Protein AF-A0ABD5RZW5-F1 (afdb_monomer_lite)

Secondary structure (DSSP, 8-state):
-EEEETTEE--S-GGG-HHHHHHHHS-GGGGT-B-GGGSSS-BSS---EEEE--SS--BSSTT--SB---HHHHHHHHHHHHHHHHHHHHHHHHHHHHHHHHHHHHHHHHHHHHHHHHHHHHHTSPPPP-TTHHHHHHTPEEEEEEEETTEEEEEEEE-SSS-B--EEEEEESS--BS--TT-EEEEETTEEEEEE---B-TT-EEEEEEE-SS---EEEEEESS-GGGEEEE-

InterPro domains:
  IPR014721 Small ribosomal subunit protein uS5 domain 2-type fold, subgroup [G3DSA:3.30.230.10] (1-100)
  IPR015320 DNA topoisomerase VI, subunit B, transducer [PF09239] (1-104)
  IPR015320 DNA topoisomerase VI, subunit B, transducer [cd00823] (1-104)
  IPR020568 Ribosomal protein uS5 domain 2-type superfamily [SSF54211] (1-105)
  IPR040494 DNA topoisomerase VI, subunit B, C-terminal [PF18000] (125-231)

Sequence (234 aa):
LLRFANRVPLVYQRGACATTDVVKRIGWRNYGLDQPGGSGMPNGPAVIMVHVASTNVPFTSESKDALANIPAIEDEIELAIREAARELKSFLNKRRSMQKRRKKQDVLGKILPQMATKVAEVTGRERPEIDGALARIMNNVSVERVVEDGTVTLRIENYSDRTETPEVTDIVSVEPQGLNGDASVVDLDGEWFVKWSPSVSAGETAELTYTVDGDAEFDVQVDGVEAEKLTVQN

pLDDT: mean 92.22, std 4.33, range [60.91, 96.88]

Radius of gyration: 27.88 Å; chains: 1; bounding box: 61×46×75 Å

Structure (mmCIF, N/CA/C/O backbone):
data_AF-A0ABD5RZW5-F1
#
_entry.id   AF-A0ABD5RZW5-F1
#
loop_
_atom_site.group_PDB
_atom_site.id
_atom_site.type_symbol
_atom_site.label_atom_id
_atom_site.label_alt_id
_atom_site.label_comp_id
_atom_site.label_asym_id
_atom_site.label_entity_id
_atom_site.label_seq_id
_atom_site.pdbx_PDB_ins_code
_atom_site.Cartn_x
_atom_site.Cartn_y
_atom_site.Cartn_z
_atom_site.occupancy
_atom_site.B_iso_or_equiv
_atom_site.auth_seq_id
_atom_site.auth_comp_id
_atom_site.auth_asym_id
_atom_site.auth_atom_id
_atom_site.pdbx_PDB_model_num
ATOM 1 N N . LEU A 1 1 ? 9.550 -5.140 -22.600 1.00 91.81 1 LEU A N 1
ATOM 2 C CA . LEU A 1 1 ? 10.498 -4.039 -22.869 1.00 91.81 1 LEU A CA 1
ATOM 3 C C . LEU A 1 1 ? 10.018 -3.268 -24.086 1.00 91.81 1 LEU A C 1
ATOM 5 O O . LEU A 1 1 ? 9.923 -3.853 -25.160 1.00 91.81 1 LEU A O 1
ATOM 9 N N . LEU A 1 2 ? 9.698 -1.996 -23.896 1.00 94.81 2 LEU A N 1
ATOM 10 C CA . LEU A 1 2 ? 9.352 -1.039 -24.935 1.00 94.81 2 LEU A CA 1
ATOM 11 C C . LEU A 1 2 ? 10.524 -0.067 -25.071 1.00 94.81 2 LEU A C 1
ATOM 13 O O . LEU A 1 2 ? 11.011 0.458 -24.072 1.00 94.81 2 LEU A O 1
ATOM 17 N N . ARG A 1 3 ? 11.013 0.131 -26.291 1.00 95.88 3 ARG A N 1
ATOM 18 C CA . ARG A 1 3 ? 12.166 0.989 -26.573 1.00 95.88 3 ARG A CA 1
ATOM 19 C C . ARG A 1 3 ? 11.716 2.112 -27.484 1.00 95.88 3 ARG A C 1
ATOM 21 O O . ARG A 1 3 ? 11.038 1.842 -28.473 1.00 95.88 3 ARG A O 1
ATOM 28 N N . PHE A 1 4 ? 12.121 3.332 -27.173 1.00 96.12 4 PHE A N 1
ATOM 29 C CA . PHE A 1 4 ? 11.810 4.508 -27.969 1.00 96.12 4 PHE A CA 1
ATOM 30 C C . PHE A 1 4 ? 13.059 5.354 -28.181 1.00 96.12 4 PHE A C 1
ATOM 32 O O . PHE A 1 4 ? 13.865 5.525 -27.268 1.00 96.12 4 PHE A O 1
ATOM 39 N N . ALA A 1 5 ? 13.171 5.945 -29.364 1.00 95.56 5 ALA A N 1
ATOM 40 C CA . ALA A 1 5 ? 14.154 6.973 -29.674 1.00 95.56 5 ALA A CA 1
ATOM 41 C C . ALA A 1 5 ? 13.432 8.166 -30.305 1.00 95.56 5 ALA A C 1
ATOM 43 O O . ALA A 1 5 ? 12.691 7.979 -31.263 1.00 95.56 5 ALA A O 1
ATOM 44 N N . ASN A 1 6 ? 13.591 9.378 -29.761 1.00 95.06 6 ASN A N 1
ATOM 45 C CA . ASN A 1 6 ? 12.914 10.589 -30.262 1.00 95.06 6 ASN A CA 1
ATOM 46 C C . ASN A 1 6 ? 11.407 10.379 -30.557 1.00 95.06 6 ASN A C 1
ATOM 48 O O . ASN A 1 6 ? 10.911 10.766 -31.611 1.00 95.06 6 ASN A O 1
ATOM 52 N N . ARG A 1 7 ? 10.676 9.755 -29.615 1.00 94.44 7 ARG A N 1
ATOM 53 C CA . ARG A 1 7 ? 9.238 9.407 -29.704 1.00 94.44 7 ARG A CA 1
ATOM 54 C C . ARG A 1 7 ? 8.873 8.339 -30.748 1.00 94.44 7 ARG A C 1
ATOM 56 O O . ARG A 1 7 ? 7.697 8.024 -30.893 1.00 94.44 7 ARG A O 1
ATOM 63 N N . VAL A 1 8 ? 9.848 7.730 -31.421 1.00 94.12 8 VAL A N 1
ATOM 64 C CA . VAL A 1 8 ? 9.638 6.637 -32.380 1.00 94.12 8 VAL A CA 1
ATOM 65 C C . VAL A 1 8 ? 9.873 5.284 -31.696 1.00 94.12 8 VAL A C 1
ATOM 67 O O . VAL A 1 8 ? 10.918 5.108 -31.060 1.00 94.12 8 VAL A O 1
ATOM 70 N N . PRO A 1 9 ? 8.936 4.322 -31.790 1.00 95.25 9 PRO A N 1
ATOM 71 C CA . PRO A 1 9 ? 9.113 2.993 -31.213 1.00 95.25 9 PRO A CA 1
ATOM 72 C C . PRO A 1 9 ? 10.126 2.161 -32.008 1.00 95.25 9 PRO A C 1
ATOM 74 O O . PRO A 1 9 ? 10.030 2.034 -33.225 1.00 95.25 9 PRO A O 1
ATOM 77 N N . LEU A 1 10 ? 11.058 1.521 -31.301 1.00 93.31 10 LEU A N 1
ATOM 78 C CA . LEU A 1 10 ? 12.041 0.604 -31.877 1.00 93.31 10 LEU A CA 1
ATOM 79 C C . LEU A 1 10 ? 11.560 -0.841 -31.703 1.00 93.31 10 LEU A C 1
ATOM 81 O O . LEU A 1 10 ? 11.689 -1.440 -30.625 1.00 93.31 10 LEU A O 1
ATOM 85 N N . VAL A 1 11 ? 10.986 -1.422 -32.756 1.00 91.50 11 VAL A N 1
ATOM 86 C CA . VAL A 1 11 ? 10.342 -2.747 -32.685 1.00 91.50 11 VAL A CA 1
ATOM 87 C C . VAL A 1 11 ? 11.327 -3.885 -32.976 1.00 91.50 11 VAL A C 1
ATOM 89 O O . VAL A 1 11 ? 11.320 -4.891 -32.255 1.00 91.50 11 VAL A O 1
ATOM 92 N N . TYR A 1 12 ? 12.208 -3.704 -33.965 1.00 90.56 12 TYR A N 1
ATOM 93 C CA . TYR A 1 12 ? 13.133 -4.726 -34.470 1.00 90.56 12 TYR A CA 1
ATOM 94 C C . TYR A 1 12 ? 14.508 -4.704 -33.787 1.00 90.56 12 TYR A C 1
ATOM 96 O O . TYR A 1 12 ? 14.812 -3.821 -32.991 1.00 90.56 12 TYR A O 1
ATOM 104 N N . GLN A 1 13 ? 15.333 -5.721 -34.058 1.00 88.06 13 GLN A N 1
ATOM 105 C CA . GLN A 1 13 ? 16.733 -5.819 -33.609 1.00 88.06 13 GLN A CA 1
ATOM 106 C C . GLN A 1 13 ? 16.962 -5.627 -32.096 1.00 88.06 13 GLN A C 1
ATOM 108 O O . GLN A 1 13 ? 17.953 -5.045 -31.657 1.00 88.06 13 GLN A O 1
ATOM 113 N N . ARG A 1 14 ? 16.070 -6.169 -31.256 1.00 88.56 14 ARG A N 1
ATOM 114 C CA . ARG A 1 14 ? 16.186 -6.048 -29.790 1.00 88.56 14 ARG A CA 1
ATOM 115 C C . ARG A 1 14 ? 17.526 -6.550 -29.251 1.00 88.56 14 ARG A C 1
ATOM 117 O O . ARG A 1 14 ? 18.013 -5.987 -28.282 1.00 88.56 14 ARG A O 1
ATOM 124 N N . GLY A 1 15 ? 18.095 -7.593 -29.856 1.00 86.75 15 GLY A N 1
ATOM 125 C CA . GLY A 1 15 ? 19.348 -8.208 -29.413 1.00 86.75 15 GLY A CA 1
ATOM 126 C C . GLY A 1 15 ? 20.609 -7.371 -29.644 1.00 86.75 15 GLY A C 1
ATOM 127 O O . GLY A 1 15 ? 21.620 -7.698 -29.046 1.00 86.75 15 GLY A O 1
ATOM 128 N N . ALA A 1 16 ? 20.544 -6.324 -30.471 1.00 89.06 16 ALA A N 1
ATOM 129 C CA . ALA A 1 16 ? 21.681 -5.462 -30.810 1.00 89.06 16 ALA A CA 1
ATOM 130 C C . ALA A 1 16 ? 21.545 -4.041 -30.233 1.00 89.06 16 ALA A C 1
ATOM 132 O O . ALA A 1 16 ? 22.228 -3.125 -30.677 1.00 89.06 16 ALA A O 1
ATOM 133 N N . CYS A 1 17 ? 20.601 -3.826 -29.312 1.00 92.31 17 CYS A N 1
ATOM 134 C CA . CYS A 1 17 ? 20.289 -2.507 -28.778 1.00 92.31 17 CYS A CA 1
ATOM 135 C C . CYS A 1 17 ? 20.855 -2.338 -27.370 1.00 92.31 17 CYS A C 1
ATOM 137 O O . CYS A 1 17 ? 20.475 -3.103 -26.481 1.00 92.31 17 CYS A O 1
ATOM 139 N N . ALA A 1 18 ? 21.582 -1.241 -27.148 1.00 93.81 18 ALA A N 1
ATOM 140 C CA . ALA A 1 18 ? 22.141 -0.861 -25.847 1.00 93.81 18 ALA A CA 1
ATOM 141 C C . ALA A 1 18 ? 21.128 -0.977 -24.697 1.00 93.81 18 ALA A C 1
ATOM 143 O O . ALA A 1 18 ? 21.389 -1.607 -23.678 1.00 93.81 18 ALA A O 1
ATOM 144 N N . THR A 1 19 ? 19.904 -0.469 -24.887 1.00 94.25 19 THR A N 1
ATOM 145 C CA . THR A 1 19 ? 18.821 -0.582 -23.897 1.00 94.25 19 THR A CA 1
ATOM 146 C C . THR A 1 19 ? 18.537 -2.019 -23.458 1.00 94.25 19 THR A C 1
ATOM 148 O O . THR A 1 19 ? 18.311 -2.273 -22.278 1.00 94.25 19 THR A O 1
ATOM 151 N N . THR A 1 20 ? 18.498 -2.965 -24.397 1.00 94.06 20 THR A N 1
ATOM 152 C CA . THR A 1 20 ? 18.221 -4.368 -24.072 1.00 94.06 20 THR A CA 1
ATOM 153 C C . THR A 1 20 ? 19.372 -4.965 -23.274 1.00 94.06 20 THR A C 1
ATOM 155 O O . THR A 1 20 ? 19.132 -5.715 -22.329 1.00 94.06 20 THR A O 1
ATOM 158 N N . ASP A 1 21 ? 20.607 -4.634 -23.637 1.00 93.38 21 ASP A N 1
ATOM 159 C CA . ASP A 1 21 ? 21.798 -5.173 -22.986 1.00 93.38 21 ASP A CA 1
ATOM 160 C C . ASP A 1 21 ? 21.967 -4.619 -21.570 1.00 93.38 21 ASP A C 1
ATOM 162 O O . ASP A 1 21 ? 22.215 -5.391 -20.641 1.00 93.38 21 ASP A O 1
ATOM 166 N N . VAL A 1 22 ? 21.694 -3.327 -21.370 1.00 94.81 22 VAL A N 1
ATOM 167 C CA . VAL A 1 22 ? 21.628 -2.707 -20.039 1.00 94.81 22 VAL A CA 1
ATOM 168 C C . VAL A 1 22 ? 20.555 -3.377 -19.179 1.00 94.81 22 VAL A C 1
ATOM 170 O O . VAL A 1 22 ? 20.838 -3.821 -18.067 1.00 94.81 22 VAL A O 1
ATOM 173 N N . VAL A 1 23 ? 19.333 -3.547 -19.700 1.00 94.19 23 VAL A N 1
ATOM 174 C CA . VAL A 1 23 ? 18.242 -4.204 -18.958 1.00 94.19 23 VAL A CA 1
ATOM 175 C C . VAL A 1 23 ? 18.621 -5.626 -18.541 1.00 94.19 23 VAL A C 1
ATOM 177 O O . VAL A 1 23 ? 18.311 -6.025 -17.423 1.00 94.19 23 VAL A O 1
ATOM 180 N N . LYS A 1 24 ? 19.302 -6.398 -19.393 1.00 92.50 24 LYS A N 1
ATOM 181 C CA . LYS A 1 24 ? 19.739 -7.763 -19.052 1.00 92.50 24 LYS A CA 1
ATOM 182 C C . LYS A 1 24 ? 20.817 -7.809 -17.964 1.00 92.50 24 LYS A C 1
ATOM 184 O O . LYS A 1 24 ? 20.913 -8.821 -17.268 1.00 92.50 24 LYS A O 1
ATOM 189 N N . ARG A 1 25 ? 21.649 -6.765 -17.867 1.00 91.12 25 ARG A N 1
ATOM 190 C CA . ARG A 1 25 ? 22.776 -6.656 -16.924 1.00 91.12 25 ARG A CA 1
ATOM 191 C C . ARG A 1 25 ? 22.314 -6.312 -15.507 1.00 91.12 25 ARG A C 1
ATOM 193 O O . ARG A 1 25 ? 22.960 -6.701 -14.537 1.00 91.12 25 ARG A O 1
ATOM 200 N N . ILE A 1 26 ? 21.186 -5.616 -15.380 1.00 92.69 26 ILE A N 1
ATOM 201 C CA . ILE A 1 26 ? 20.616 -5.242 -14.084 1.00 92.69 26 ILE A CA 1
ATOM 202 C C . ILE A 1 26 ? 20.182 -6.497 -13.306 1.00 92.69 26 ILE A C 1
ATOM 204 O O . ILE A 1 26 ? 19.485 -7.375 -13.818 1.00 92.69 26 ILE A O 1
ATOM 208 N N . GLY A 1 27 ? 20.580 -6.565 -12.032 1.00 93.00 27 GLY A N 1
ATOM 209 C CA . GLY A 1 27 ? 20.200 -7.636 -11.107 1.00 93.00 27 GLY A CA 1
ATOM 210 C C . GLY A 1 27 ? 18.784 -7.451 -10.557 1.00 93.00 27 GLY A C 1
ATOM 211 O O . GLY A 1 27 ? 18.600 -6.974 -9.437 1.00 93.00 27 GLY A O 1
ATOM 212 N N . TRP A 1 28 ? 17.772 -7.847 -11.326 1.00 93.44 28 TRP A N 1
ATOM 213 C CA . TRP A 1 28 ? 16.351 -7.605 -11.043 1.00 93.44 28 TRP A CA 1
ATOM 214 C C . TRP A 1 28 ? 15.819 -8.275 -9.773 1.00 93.44 28 TRP A C 1
ATOM 216 O O . TRP A 1 28 ? 14.899 -7.750 -9.138 1.00 93.44 28 TRP A O 1
ATOM 226 N N . ARG A 1 29 ? 16.454 -9.370 -9.334 1.00 91.81 29 ARG A N 1
ATOM 227 C CA . ARG A 1 29 ? 16.151 -10.030 -8.048 1.00 91.81 29 ARG A CA 1
ATOM 228 C C . ARG A 1 29 ? 16.267 -9.074 -6.864 1.00 91.81 29 ARG A C 1
ATOM 230 O O . ARG A 1 29 ? 15.453 -9.130 -5.944 1.00 91.81 29 ARG A O 1
ATOM 237 N N . ASN A 1 30 ? 17.217 -8.140 -6.920 1.00 91.75 30 ASN A N 1
ATOM 238 C CA . ASN A 1 30 ? 17.427 -7.140 -5.870 1.00 91.75 30 ASN A CA 1
ATOM 239 C C . ASN A 1 30 ? 16.278 -6.124 -5.772 1.00 91.75 30 ASN A C 1
ATOM 241 O O . ASN A 1 30 ? 16.139 -5.457 -4.740 1.00 91.75 30 ASN A O 1
ATOM 245 N N . TYR A 1 31 ? 15.458 -6.037 -6.823 1.00 92.75 31 TYR A N 1
ATOM 246 C CA . TYR A 1 31 ? 14.306 -5.148 -6.962 1.00 92.75 31 TYR A CA 1
ATOM 247 C C . TYR A 1 31 ? 12.962 -5.891 -6.904 1.00 92.75 31 TYR A C 1
ATOM 249 O O . TYR A 1 31 ? 11.910 -5.285 -7.077 1.00 92.75 31 TYR A O 1
ATOM 257 N N . GLY A 1 32 ? 12.974 -7.194 -6.604 1.00 89.88 32 GLY A N 1
ATOM 258 C CA . GLY A 1 32 ? 11.764 -7.973 -6.341 1.00 89.88 32 GLY A CA 1
ATOM 259 C C . GLY A 1 32 ? 11.111 -8.621 -7.563 1.00 89.88 32 GLY A C 1
ATOM 260 O O . GLY A 1 32 ? 10.041 -9.213 -7.397 1.00 89.88 32 GLY A O 1
ATOM 261 N N . LEU A 1 33 ? 11.747 -8.558 -8.737 1.00 91.12 33 LEU A N 1
ATOM 262 C CA . LEU A 1 33 ? 11.357 -9.327 -9.922 1.00 91.12 33 LEU A CA 1
ATOM 263 C C . LEU A 1 33 ? 12.165 -10.624 -10.009 1.00 91.12 33 LEU A C 1
ATOM 265 O O . LEU A 1 33 ? 13.317 -10.678 -9.576 1.00 91.12 33 LEU A O 1
ATOM 269 N N . ASP A 1 34 ? 11.564 -11.669 -10.570 1.00 90.06 34 ASP A N 1
ATOM 270 C CA . ASP A 1 34 ? 12.286 -12.913 -10.806 1.00 90.06 34 ASP A CA 1
ATOM 271 C C . ASP A 1 34 ? 13.240 -12.756 -12.000 1.00 90.06 34 ASP A C 1
ATOM 273 O O . ASP A 1 34 ? 13.013 -11.960 -12.908 1.00 90.06 34 ASP A O 1
ATOM 277 N N . GLN A 1 35 ? 14.337 -13.500 -11.993 1.00 89.88 35 GLN A N 1
ATOM 278 C CA . GLN A 1 35 ? 15.328 -13.505 -13.067 1.00 89.88 35 GLN A CA 1
ATOM 279 C C . GLN A 1 35 ? 16.033 -14.865 -13.031 1.00 89.88 35 GLN A C 1
ATOM 281 O O . GLN A 1 35 ? 17.038 -15.024 -12.324 1.00 89.88 35 GLN A O 1
ATOM 286 N N . PRO A 1 36 ? 15.475 -15.901 -13.679 1.00 83.94 36 PRO A N 1
ATOM 287 C CA . PRO A 1 36 ? 16.080 -17.228 -13.711 1.00 83.94 36 PRO A CA 1
ATOM 288 C C . PRO A 1 36 ? 17.504 -17.172 -14.269 1.00 83.94 36 PRO A C 1
ATOM 290 O O . PRO A 1 36 ? 17.776 -16.441 -15.213 1.00 83.94 36 PRO A O 1
ATOM 293 N N . GLY A 1 37 ? 18.438 -17.899 -13.652 1.00 82.12 37 GLY A N 1
ATOM 294 C CA . GLY A 1 37 ? 19.852 -17.872 -14.053 1.00 82.12 37 GLY A CA 1
ATOM 295 C C . GLY A 1 37 ? 20.629 -16.604 -13.664 1.00 82.12 37 GLY A C 1
ATOM 296 O O . GLY A 1 37 ? 21.808 -16.505 -13.985 1.00 82.12 37 GLY A O 1
ATOM 297 N N . GLY A 1 38 ? 20.010 -15.643 -12.963 1.00 77.56 38 GLY A N 1
ATOM 298 C CA . GLY A 1 38 ? 20.692 -14.466 -12.398 1.00 77.56 38 GLY A CA 1
ATOM 299 C C . GLY A 1 38 ? 21.163 -13.423 -13.418 1.00 77.56 38 GLY A C 1
ATOM 300 O O . GLY A 1 38 ? 21.751 -12.421 -13.026 1.00 77.56 38 GLY A O 1
ATOM 301 N N . SER A 1 39 ? 20.893 -13.638 -14.704 1.00 80.12 39 SER A N 1
ATOM 302 C CA . SER A 1 39 ? 21.206 -12.726 -15.802 1.00 80.12 39 SER A CA 1
ATOM 303 C C . SER A 1 39 ? 20.100 -12.781 -16.854 1.00 80.12 39 SER A C 1
ATOM 305 O O . SER A 1 39 ? 19.318 -13.731 -16.897 1.00 80.12 39 SER A O 1
ATOM 307 N N . GLY A 1 40 ? 20.011 -11.756 -17.7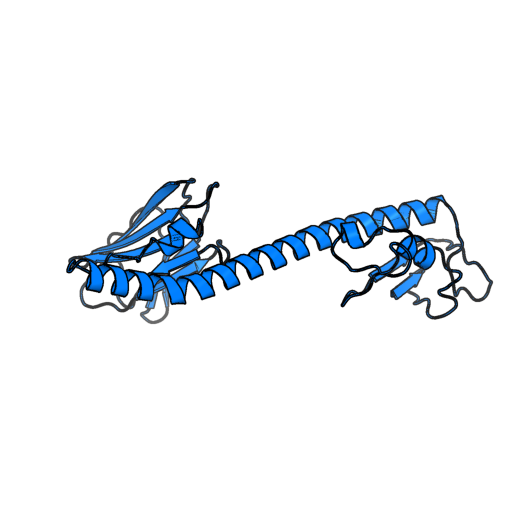02 1.00 87.19 40 GLY A N 1
ATOM 308 C CA . GLY A 1 40 ? 19.014 -11.712 -18.769 1.00 87.19 40 GLY A CA 1
ATOM 309 C C . GLY A 1 40 ? 17.762 -10.927 -18.387 1.00 87.19 40 GLY A C 1
ATOM 310 O O . GLY A 1 40 ? 17.771 -10.118 -17.462 1.00 87.19 40 GLY A O 1
ATOM 311 N N . MET A 1 41 ? 16.680 -11.115 -19.139 1.00 90.38 41 MET A N 1
ATOM 312 C CA . MET A 1 41 ? 15.457 -10.338 -18.929 1.00 90.38 41 MET A CA 1
ATOM 313 C C . MET A 1 41 ? 14.757 -10.741 -17.620 1.00 90.38 41 MET A C 1
ATOM 315 O O . MET A 1 41 ? 14.720 -11.930 -17.299 1.00 90.38 41 MET A O 1
ATOM 319 N N . PRO A 1 42 ? 14.170 -9.784 -16.879 1.00 91.50 42 PRO A N 1
ATOM 320 C CA . PRO A 1 42 ? 13.343 -10.114 -15.729 1.00 91.50 42 PRO A CA 1
ATOM 321 C C . PRO A 1 42 ? 12.078 -10.854 -16.162 1.00 91.50 42 PRO A C 1
ATOM 323 O O . PRO A 1 42 ? 11.488 -10.551 -17.202 1.00 91.50 42 PRO A O 1
ATOM 326 N N . ASN A 1 43 ? 11.635 -11.770 -15.310 1.00 86.88 43 ASN A N 1
ATOM 327 C CA . ASN A 1 43 ? 10.372 -12.478 -15.418 1.00 86.88 43 ASN A CA 1
ATOM 328 C C . ASN A 1 43 ? 9.363 -11.938 -14.397 1.00 86.88 43 ASN A C 1
ATOM 330 O O . ASN A 1 43 ? 9.683 -11.677 -13.235 1.00 86.88 43 ASN A O 1
ATOM 334 N N . GLY A 1 44 ? 8.117 -11.791 -14.845 1.00 84.38 44 GLY A N 1
ATOM 335 C CA . GLY A 1 44 ? 6.999 -11.310 -14.039 1.00 84.38 44 GLY A CA 1
ATOM 336 C C . GLY A 1 44 ? 6.088 -10.349 -14.810 1.00 84.38 44 GLY A C 1
ATOM 337 O O . GLY A 1 44 ? 6.408 -9.962 -15.935 1.00 84.38 44 GLY A O 1
ATOM 338 N N . PRO A 1 45 ? 4.948 -9.950 -14.220 1.00 85.56 45 PRO A N 1
ATOM 339 C CA . PRO A 1 45 ? 4.002 -9.016 -14.827 1.00 85.56 45 PRO A CA 1
ATOM 340 C C . PRO A 1 45 ? 4.533 -7.575 -14.741 1.00 85.56 45 PRO A C 1
ATOM 342 O O . PRO A 1 45 ? 4.037 -6.762 -13.966 1.00 85.56 45 PRO A O 1
ATOM 345 N N . ALA A 1 46 ? 5.582 -7.269 -15.505 1.00 88.88 46 ALA A N 1
ATOM 346 C CA . ALA A 1 46 ? 6.211 -5.954 -15.541 1.00 88.88 46 ALA A CA 1
ATOM 347 C C . ALA A 1 46 ? 6.478 -5.506 -16.981 1.00 88.88 46 ALA A C 1
ATOM 349 O O . ALA A 1 46 ? 6.900 -6.286 -17.838 1.00 88.88 46 ALA A O 1
ATOM 350 N N . VAL A 1 47 ? 6.278 -4.213 -17.235 1.00 92.69 47 VAL A N 1
ATOM 351 C CA . VAL A 1 47 ? 6.617 -3.569 -18.505 1.00 92.69 47 VAL A CA 1
ATOM 352 C C . VAL A 1 47 ? 7.676 -2.513 -18.230 1.00 92.69 47 VAL A C 1
ATOM 354 O O . VAL A 1 47 ? 7.443 -1.568 -17.491 1.00 92.69 47 VAL A O 1
ATOM 357 N N . ILE A 1 48 ? 8.845 -2.684 -18.842 1.00 93.56 48 ILE A N 1
ATOM 358 C CA . ILE A 1 48 ? 9.919 -1.687 -18.825 1.00 93.56 48 ILE A CA 1
ATOM 359 C C . ILE A 1 48 ? 9.807 -0.878 -20.110 1.00 93.56 48 ILE A C 1
ATOM 361 O O . ILE A 1 48 ? 9.801 -1.475 -21.191 1.00 93.56 48 ILE A O 1
ATOM 365 N N . MET A 1 49 ? 9.731 0.443 -19.999 1.00 95.50 49 MET A N 1
ATOM 366 C CA . MET A 1 49 ? 9.778 1.374 -21.121 1.00 95.50 49 MET A CA 1
ATOM 367 C C . MET A 1 49 ? 11.000 2.271 -20.964 1.00 95.50 49 MET A C 1
ATOM 369 O O . MET A 1 49 ? 11.206 2.840 -19.900 1.00 95.50 49 MET A O 1
ATOM 373 N N . VAL A 1 50 ? 11.802 2.390 -22.019 1.00 96.12 50 VAL A N 1
ATOM 374 C CA . VAL A 1 50 ? 12.964 3.283 -22.048 1.00 96.12 50 VAL A CA 1
ATOM 375 C C . VAL A 1 50 ? 12.854 4.162 -23.280 1.00 96.12 50 VAL A C 1
ATOM 377 O O . VAL A 1 50 ? 12.682 3.658 -24.394 1.00 96.12 50 VAL A O 1
ATOM 380 N N . HIS A 1 51 ? 12.949 5.470 -23.074 1.00 96.38 51 HIS A N 1
ATOM 381 C CA . HIS A 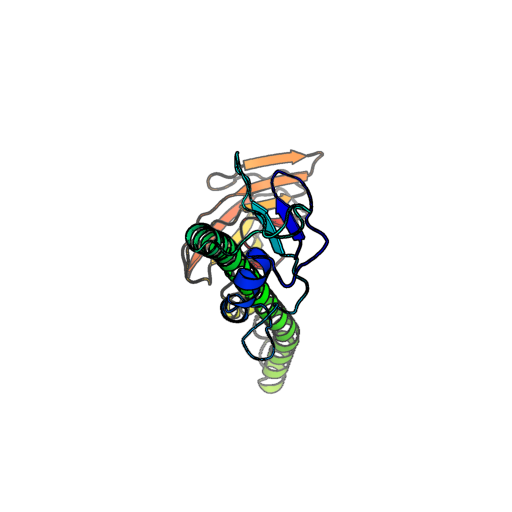1 51 ? 12.947 6.465 -24.135 1.00 96.38 51 HIS A CA 1
ATOM 382 C C . HIS A 1 51 ? 14.244 7.263 -24.080 1.00 96.38 51 HIS A C 1
ATOM 384 O O . HIS A 1 51 ? 14.592 7.813 -23.043 1.00 96.38 51 HIS A O 1
ATOM 390 N N . VAL A 1 52 ? 14.954 7.312 -25.204 1.00 95.50 52 VAL A N 1
ATOM 391 C CA . VAL A 1 52 ? 16.155 8.135 -25.375 1.00 95.50 52 VAL A CA 1
ATOM 392 C C . VAL A 1 52 ? 15.829 9.276 -26.334 1.00 95.50 52 VAL A C 1
ATOM 394 O O . VAL A 1 52 ? 15.234 9.062 -27.395 1.00 95.50 52 VAL A O 1
ATOM 397 N N . ALA A 1 53 ? 16.205 10.498 -25.967 1.00 94.94 53 ALA A N 1
ATOM 398 C CA . ALA A 1 53 ? 16.018 11.677 -26.800 1.00 94.94 53 ALA A CA 1
ATOM 399 C C . ALA A 1 53 ? 17.336 12.435 -26.974 1.00 94.94 53 ALA A C 1
ATOM 401 O O . ALA A 1 53 ? 18.063 12.647 -26.010 1.00 94.94 53 ALA A O 1
ATOM 402 N N . SER A 1 54 ? 17.645 12.826 -28.209 1.00 94.12 54 SER A N 1
ATOM 403 C CA . SER A 1 54 ? 18.839 13.607 -28.553 1.00 94.12 54 SER A CA 1
ATOM 404 C C . SER A 1 54 ? 18.644 14.304 -29.901 1.00 94.12 54 SER A C 1
ATOM 406 O O . SER A 1 54 ? 17.862 13.842 -30.738 1.00 94.12 54 SER A O 1
ATOM 408 N N . THR A 1 55 ? 19.384 15.388 -30.144 1.00 94.88 55 THR A N 1
ATOM 409 C CA . THR A 1 55 ? 19.481 16.024 -31.471 1.00 94.88 55 THR A CA 1
ATOM 410 C C . THR A 1 55 ? 20.060 15.063 -32.508 1.00 94.88 55 THR A C 1
ATOM 412 O O . THR A 1 55 ? 19.629 15.057 -33.658 1.00 94.88 55 THR A O 1
ATOM 415 N N . ASN A 1 56 ? 20.988 14.205 -32.081 1.00 91.81 56 ASN A N 1
ATOM 416 C CA . ASN A 1 56 ? 21.529 13.110 -32.867 1.00 91.81 56 ASN A CA 1
ATOM 417 C C . ASN A 1 56 ? 21.568 11.843 -32.004 1.00 91.81 56 ASN A C 1
ATOM 419 O O . ASN A 1 56 ? 22.306 11.767 -31.019 1.00 91.81 56 ASN A O 1
ATOM 423 N N . VAL A 1 57 ? 20.724 10.871 -32.348 1.00 92.25 57 VAL A N 1
ATOM 424 C CA . VAL A 1 57 ? 20.654 9.581 -31.659 1.00 92.25 57 VAL A CA 1
ATOM 425 C C . VAL A 1 57 ? 21.588 8.591 -32.367 1.00 92.25 57 VAL A C 1
ATOM 427 O O . VAL A 1 57 ? 21.427 8.378 -33.570 1.00 92.25 57 VAL A O 1
ATOM 430 N N . PRO A 1 58 ? 22.531 7.955 -31.653 1.00 93.12 58 PRO A N 1
ATOM 431 C CA . PRO A 1 58 ? 23.465 7.012 -32.253 1.00 93.12 58 PRO A CA 1
ATOM 432 C C . PRO A 1 58 ? 22.798 5.649 -32.471 1.00 93.12 58 PRO A C 1
ATOM 434 O O . PRO A 1 58 ? 22.474 4.933 -31.520 1.00 93.12 58 PRO A O 1
ATOM 437 N N . PHE A 1 59 ? 22.605 5.279 -33.736 1.00 94.31 59 PHE A N 1
ATOM 438 C CA . PHE A 1 59 ? 22.052 3.985 -34.141 1.00 94.31 59 PHE A CA 1
ATOM 439 C C . PHE A 1 59 ? 23.153 3.027 -34.608 1.00 94.31 59 PHE A C 1
ATOM 441 O O . PHE A 1 59 ? 24.185 3.460 -35.114 1.00 94.31 59 PHE A O 1
ATOM 448 N N . THR A 1 60 ? 22.928 1.720 -34.470 1.00 91.19 60 THR A N 1
ATOM 449 C CA . THR A 1 60 ? 23.858 0.681 -34.957 1.00 91.19 60 THR A CA 1
ATOM 450 C C . THR A 1 60 ? 23.861 0.526 -36.479 1.00 91.19 60 THR A C 1
ATOM 452 O O . THR A 1 60 ? 24.817 -0.003 -37.039 1.00 91.19 60 THR A O 1
ATOM 455 N N . SER A 1 61 ? 22.786 0.953 -37.148 1.00 89.50 61 SER A N 1
ATOM 456 C CA . SER A 1 61 ? 22.599 0.851 -38.598 1.00 89.50 61 SER A CA 1
ATOM 457 C C . SER A 1 61 ? 21.754 2.007 -39.139 1.00 89.50 61 SER A C 1
ATOM 459 O O . SER A 1 61 ? 21.023 2.667 -38.394 1.00 89.50 61 SER A O 1
ATOM 461 N N . GLU A 1 62 ? 21.812 2.219 -40.456 1.00 87.25 62 GLU A N 1
ATOM 462 C CA . GLU A 1 62 ? 21.018 3.230 -41.172 1.00 87.25 62 GLU A CA 1
ATOM 463 C C . GLU A 1 62 ? 19.504 3.015 -41.041 1.00 87.25 62 GLU A C 1
ATOM 465 O O . GLU A 1 62 ? 18.736 3.972 -41.124 1.00 87.25 62 GLU A O 1
ATOM 470 N N . SER A 1 63 ? 19.075 1.776 -40.778 1.00 87.19 63 SER A N 1
ATOM 471 C CA . SER A 1 63 ? 17.670 1.409 -40.567 1.00 87.19 63 SER A CA 1
ATOM 472 C C . SER A 1 63 ? 17.083 1.972 -39.265 1.00 87.19 63 SER A C 1
ATOM 474 O O . SER A 1 63 ? 15.866 1.991 -39.113 1.00 87.19 63 SER A O 1
ATOM 476 N N . LYS A 1 64 ? 17.924 2.474 -38.343 1.00 89.75 64 LYS A N 1
ATOM 477 C CA . LYS A 1 64 ? 17.523 3.116 -37.074 1.00 89.75 64 LYS A CA 1
ATOM 478 C C . LYS A 1 64 ? 16.680 2.234 -36.138 1.00 89.75 64 LYS A C 1
ATOM 480 O O . LYS A 1 64 ? 15.850 2.739 -35.391 1.00 89.75 64 LYS A O 1
ATOM 485 N N . ASP A 1 65 ? 16.932 0.925 -36.118 1.00 90.75 65 ASP A N 1
ATOM 486 C CA . ASP A 1 65 ? 16.172 -0.045 -35.305 1.00 90.75 65 ASP A CA 1
ATOM 487 C C . ASP A 1 65 ? 16.743 -0.299 -33.892 1.00 90.75 65 ASP A C 1
ATOM 489 O O . ASP A 1 65 ? 16.060 -0.822 -32.997 1.00 90.75 65 ASP A O 1
ATOM 493 N N . ALA A 1 66 ? 18.008 0.055 -33.659 1.00 93.06 66 ALA A N 1
ATOM 494 C CA . ALA A 1 66 ? 18.702 -0.202 -32.401 1.00 93.06 66 ALA A CA 1
ATOM 495 C C . ALA A 1 66 ? 19.693 0.912 -32.048 1.00 93.06 66 ALA A C 1
ATOM 497 O O . ALA A 1 66 ? 20.384 1.448 -32.913 1.00 93.06 66 ALA A O 1
ATOM 498 N N . LEU A 1 67 ? 19.749 1.243 -30.755 1.00 93.56 67 LEU A N 1
ATOM 499 C CA . LEU A 1 67 ? 20.722 2.176 -30.190 1.00 93.56 67 LEU A CA 1
ATOM 500 C C . LEU A 1 67 ? 22.095 1.516 -30.106 1.00 93.56 67 LEU A C 1
ATOM 502 O O . LEU A 1 67 ? 22.191 0.371 -29.661 1.00 93.56 67 LEU A O 1
ATOM 506 N N . ALA A 1 68 ? 23.129 2.256 -30.498 1.00 94.06 68 ALA A N 1
ATOM 507 C CA . ALA A 1 68 ? 24.511 1.813 -30.395 1.00 94.06 68 ALA A CA 1
ATOM 508 C C . ALA A 1 68 ? 24.997 1.766 -28.938 1.00 94.06 68 ALA A C 1
ATOM 510 O O . ALA A 1 68 ? 24.565 2.553 -28.094 1.00 94.06 68 ALA A O 1
ATOM 511 N N . ASN A 1 69 ? 25.936 0.859 -28.676 1.00 92.81 69 ASN A N 1
ATOM 512 C CA . ASN A 1 69 ? 26.537 0.631 -27.363 1.00 92.81 69 ASN A CA 1
ATOM 513 C C . ASN A 1 69 ? 27.601 1.701 -27.081 1.00 92.81 69 ASN A C 1
ATOM 515 O O . ASN A 1 69 ? 28.786 1.513 -27.352 1.00 92.81 69 ASN A O 1
ATOM 519 N N . ILE A 1 70 ? 27.157 2.862 -26.598 1.00 95.25 70 ILE A N 1
ATOM 520 C CA . ILE A 1 70 ? 28.032 3.946 -26.145 1.00 95.25 70 ILE A CA 1
ATOM 521 C C . ILE A 1 70 ? 28.062 3.919 -24.614 1.00 95.25 70 ILE A C 1
ATOM 523 O O . ILE A 1 70 ? 26.996 4.095 -24.022 1.00 95.25 70 ILE A O 1
ATOM 527 N N . PRO A 1 71 ? 29.237 3.778 -23.966 1.00 95.25 71 PRO A N 1
ATOM 528 C CA . PRO A 1 71 ? 29.335 3.646 -22.509 1.00 95.25 71 PRO A CA 1
ATOM 529 C C . PRO A 1 71 ? 28.567 4.725 -21.738 1.00 95.25 71 PRO A C 1
ATOM 531 O O . PRO A 1 71 ? 27.735 4.402 -20.905 1.00 95.25 71 PRO A O 1
ATOM 534 N N . ALA A 1 72 ? 28.727 5.998 -22.115 1.00 95.06 72 ALA A N 1
ATOM 535 C CA . ALA A 1 72 ? 28.028 7.104 -21.458 1.00 95.06 72 ALA A CA 1
ATOM 536 C C . ALA A 1 72 ? 26.489 7.011 -21.545 1.00 95.06 72 ALA A C 1
ATOM 538 O O . ALA A 1 72 ? 25.796 7.438 -20.628 1.00 95.06 72 ALA A O 1
ATOM 539 N N . ILE A 1 73 ? 25.945 6.457 -22.637 1.00 94.38 73 ILE A N 1
ATOM 540 C CA . ILE A 1 73 ? 24.495 6.256 -22.794 1.00 94.38 73 ILE A CA 1
ATOM 541 C C . ILE A 1 73 ? 24.047 5.016 -22.017 1.00 94.38 73 ILE A C 1
ATOM 543 O O . ILE A 1 73 ? 22.982 5.037 -21.407 1.00 94.38 73 ILE A O 1
ATOM 547 N N . GLU A 1 74 ? 24.832 3.935 -22.038 1.00 96.25 74 GLU A N 1
ATOM 548 C CA . GLU A 1 74 ? 24.535 2.728 -21.259 1.00 96.25 74 GLU A CA 1
ATOM 549 C C . GLU A 1 74 ? 24.474 3.026 -19.762 1.00 96.25 74 GLU A C 1
ATOM 551 O O . GLU A 1 74 ? 23.509 2.624 -19.110 1.00 96.25 74 GLU A O 1
ATOM 556 N N . ASP A 1 75 ? 25.461 3.762 -19.250 1.00 96.62 75 ASP A N 1
ATOM 557 C CA . ASP A 1 75 ? 25.558 4.135 -17.841 1.00 96.62 75 ASP A CA 1
ATOM 558 C C . ASP A 1 75 ? 24.352 4.984 -17.413 1.00 96.62 75 ASP A C 1
ATOM 560 O O . ASP A 1 75 ? 23.730 4.707 -16.387 1.00 96.62 75 ASP A O 1
ATOM 564 N N . GLU A 1 76 ? 23.955 5.964 -18.230 1.00 96.75 76 GLU A N 1
ATOM 565 C CA . GLU A 1 76 ? 22.791 6.812 -17.949 1.00 96.75 76 GLU A CA 1
ATOM 566 C C . GLU A 1 76 ? 21.476 6.017 -17.984 1.00 96.75 76 GLU A C 1
ATOM 568 O O . GLU A 1 76 ? 20.642 6.134 -17.084 1.00 96.75 76 GLU A O 1
ATOM 573 N N . ILE A 1 77 ? 21.297 5.140 -18.981 1.00 96.25 77 ILE A N 1
ATOM 574 C CA . ILE A 1 77 ? 20.134 4.241 -19.043 1.00 96.25 77 ILE A CA 1
ATOM 575 C C . ILE A 1 77 ? 20.102 3.337 -17.806 1.00 96.25 77 ILE A C 1
ATOM 577 O O . ILE A 1 77 ? 19.032 3.100 -17.240 1.00 96.25 77 ILE A O 1
ATOM 581 N N . GLU A 1 78 ? 21.252 2.817 -17.374 1.00 96.25 78 GLU A N 1
ATOM 582 C CA . GLU A 1 78 ? 21.339 1.961 -16.197 1.00 96.25 78 GLU A CA 1
ATOM 583 C C . GLU A 1 78 ? 20.944 2.714 -14.924 1.00 96.25 78 GLU A C 1
ATOM 585 O O . GLU A 1 78 ? 20.156 2.191 -14.129 1.00 96.25 78 GLU A O 1
ATOM 590 N N . LEU A 1 79 ? 21.444 3.936 -14.733 1.00 96.69 79 LEU A N 1
ATOM 591 C CA . LEU A 1 79 ? 21.094 4.782 -13.593 1.00 96.69 79 LEU A CA 1
ATOM 592 C C . LEU A 1 79 ? 19.593 5.086 -13.558 1.00 96.69 79 LEU A C 1
ATOM 594 O O . LEU A 1 79 ? 18.958 4.835 -12.528 1.00 96.69 79 LEU A O 1
ATOM 598 N N . ALA A 1 80 ? 19.017 5.508 -14.686 1.00 96.88 80 ALA A N 1
ATOM 599 C CA . ALA A 1 80 ? 17.593 5.813 -14.800 1.00 96.88 80 ALA A CA 1
ATOM 600 C C . ALA A 1 80 ? 16.710 4.589 -14.496 1.00 96.88 80 ALA A C 1
ATOM 602 O O . ALA A 1 80 ? 15.733 4.671 -13.748 1.00 96.88 80 ALA A O 1
ATOM 603 N N . ILE A 1 81 ? 17.068 3.409 -15.019 1.00 96.06 81 ILE A N 1
ATOM 604 C CA . ILE A 1 81 ? 16.319 2.181 -14.721 1.00 96.06 81 ILE A CA 1
ATOM 605 C C . ILE A 1 81 ? 16.455 1.806 -13.241 1.00 96.06 81 ILE A C 1
ATOM 607 O O . ILE A 1 81 ? 15.474 1.387 -12.624 1.00 96.06 81 ILE A O 1
ATOM 611 N N . ARG A 1 82 ? 17.650 1.935 -12.650 1.00 95.88 82 ARG A N 1
ATOM 612 C CA . ARG A 1 82 ? 17.883 1.603 -11.236 1.00 95.88 82 ARG A CA 1
ATOM 613 C C . ARG A 1 82 ? 17.092 2.505 -10.295 1.00 95.88 82 ARG A C 1
ATOM 615 O O . ARG A 1 82 ? 16.662 2.022 -9.250 1.00 95.88 82 ARG A O 1
ATOM 622 N N . GLU A 1 83 ? 16.899 3.773 -10.639 1.00 96.44 83 GLU A N 1
ATOM 623 C CA . GLU A 1 83 ? 16.047 4.694 -9.885 1.00 96.44 83 GLU A CA 1
ATOM 624 C C . GLU A 1 83 ? 14.593 4.208 -9.853 1.00 96.44 83 GLU A C 1
ATOM 626 O O . GLU A 1 83 ? 14.087 3.879 -8.778 1.00 96.44 83 GLU A O 1
ATOM 631 N N . ALA A 1 84 ? 13.981 3.993 -11.021 1.00 95.62 84 ALA A N 1
ATOM 632 C CA . ALA A 1 84 ? 12.623 3.450 -11.117 1.00 95.62 84 ALA A CA 1
ATOM 633 C C . ALA A 1 84 ? 12.491 2.066 -10.444 1.00 95.62 84 ALA A C 1
ATOM 635 O O . ALA A 1 84 ? 11.483 1.741 -9.811 1.00 95.62 84 ALA A O 1
ATOM 636 N N . ALA A 1 85 ? 13.531 1.232 -10.525 1.00 94.25 85 ALA A N 1
ATOM 637 C CA . ALA A 1 85 ? 13.544 -0.078 -9.885 1.00 94.25 85 ALA A CA 1
ATOM 638 C C . ALA A 1 85 ? 13.574 0.005 -8.344 1.00 94.25 85 ALA A C 1
ATOM 640 O O . ALA A 1 85 ? 13.029 -0.879 -7.674 1.00 94.25 85 ALA A O 1
ATOM 641 N N . ARG A 1 86 ? 14.172 1.051 -7.751 1.00 95.56 86 ARG A N 1
ATOM 642 C CA . ARG A 1 86 ? 14.132 1.283 -6.292 1.00 95.56 86 ARG A CA 1
ATOM 643 C C . ARG A 1 86 ? 12.720 1.627 -5.823 1.00 95.56 86 ARG A C 1
ATOM 645 O O . ARG A 1 86 ? 12.281 1.081 -4.810 1.00 95.56 86 ARG A O 1
ATOM 652 N N . GLU A 1 87 ? 12.000 2.459 -6.569 1.00 95.12 87 GLU A N 1
ATOM 653 C CA . GLU A 1 87 ? 10.596 2.773 -6.279 1.00 95.12 87 GLU A CA 1
ATOM 654 C C . GLU A 1 87 ? 9.716 1.525 -6.382 1.00 95.12 87 GLU A C 1
ATOM 656 O O . GLU A 1 87 ? 8.971 1.205 -5.450 1.00 95.12 87 GLU A O 1
ATOM 661 N N . LEU A 1 88 ? 9.888 0.742 -7.456 1.00 93.50 88 LEU A N 1
ATOM 662 C CA . LEU A 1 88 ? 9.208 -0.542 -7.627 1.00 93.50 88 LEU A CA 1
ATOM 663 C C . LEU A 1 88 ? 9.462 -1.475 -6.437 1.00 93.50 88 LEU A C 1
ATOM 665 O O . LEU A 1 88 ? 8.528 -2.086 -5.915 1.00 93.50 88 LEU A O 1
ATOM 669 N N . LYS A 1 89 ? 10.713 -1.577 -5.979 1.00 94.56 89 LYS A N 1
ATOM 670 C CA . LYS A 1 89 ? 11.074 -2.394 -4.815 1.00 94.56 89 LYS A CA 1
ATOM 671 C C . LYS A 1 89 ? 10.321 -1.947 -3.562 1.00 94.56 89 LYS A C 1
ATOM 673 O O . LYS A 1 89 ? 9.788 -2.798 -2.849 1.00 94.56 89 LYS A O 1
ATOM 678 N N . SER A 1 90 ? 10.276 -0.641 -3.294 1.00 94.50 90 SER A N 1
ATOM 679 C CA . SER A 1 90 ? 9.542 -0.076 -2.155 1.00 94.50 90 SER A CA 1
ATOM 680 C C . SER A 1 90 ? 8.056 -0.440 -2.224 1.00 94.50 90 SER A C 1
ATOM 682 O O . SER A 1 90 ? 7.508 -1.014 -1.279 1.00 94.50 90 SER A O 1
ATOM 684 N N . PHE A 1 91 ? 7.434 -0.237 -3.387 1.00 93.44 91 PHE A N 1
ATOM 685 C CA . PHE A 1 91 ? 6.037 -0.588 -3.628 1.00 93.44 91 PHE A CA 1
ATOM 686 C C . PHE A 1 91 ? 5.759 -2.086 -3.424 1.00 93.44 91 PHE A C 1
ATOM 688 O O . PHE A 1 91 ? 4.833 -2.462 -2.702 1.00 93.44 91 PHE A O 1
ATOM 695 N N . LEU A 1 92 ? 6.577 -2.965 -4.014 1.00 92.88 92 LEU A N 1
ATOM 696 C CA . LEU A 1 92 ? 6.422 -4.416 -3.877 1.00 92.88 92 LEU A CA 1
ATOM 697 C C . LEU A 1 92 ? 6.593 -4.874 -2.426 1.00 92.88 92 LEU A C 1
ATOM 699 O O . LEU A 1 92 ? 5.854 -5.751 -1.971 1.00 92.88 92 LEU A O 1
ATOM 703 N N . ASN A 1 93 ? 7.538 -4.284 -1.692 1.00 92.75 93 ASN A N 1
ATOM 704 C CA . ASN A 1 93 ? 7.740 -4.567 -0.274 1.00 92.75 93 ASN A CA 1
ATOM 705 C C . ASN A 1 93 ? 6.538 -4.125 0.562 1.00 92.75 93 ASN A C 1
ATOM 707 O O . ASN A 1 93 ? 6.046 -4.927 1.359 1.00 92.75 93 ASN A O 1
ATOM 711 N N . LYS A 1 94 ? 6.020 -2.908 0.335 1.00 91.50 94 LYS A N 1
ATOM 712 C CA . LYS A 1 94 ? 4.794 -2.421 0.980 1.00 91.50 94 LYS A CA 1
ATOM 713 C C . LYS A 1 94 ? 3.641 -3.386 0.711 1.00 91.50 94 LYS A C 1
ATOM 715 O O . LYS A 1 94 ? 3.077 -3.931 1.654 1.00 91.50 94 LYS A O 1
ATOM 720 N N . ARG A 1 95 ? 3.379 -3.723 -0.557 1.00 91.62 95 ARG A N 1
ATOM 721 C CA . ARG A 1 95 ? 2.307 -4.654 -0.948 1.00 91.62 95 ARG A CA 1
ATOM 722 C C . ARG A 1 95 ? 2.436 -6.026 -0.280 1.00 91.62 95 ARG A C 1
ATOM 724 O O . ARG A 1 95 ? 1.453 -6.551 0.235 1.00 91.62 95 ARG A O 1
ATOM 731 N N . ARG A 1 96 ? 3.638 -6.616 -0.264 1.00 92.44 96 ARG A N 1
ATOM 732 C CA . ARG A 1 96 ? 3.895 -7.909 0.402 1.00 92.44 96 ARG A CA 1
ATOM 733 C C . ARG A 1 96 ? 3.688 -7.823 1.914 1.00 92.44 96 ARG A C 1
ATOM 735 O O . ARG A 1 96 ? 3.175 -8.773 2.499 1.00 92.44 96 ARG A O 1
ATOM 742 N N . SER A 1 97 ? 4.089 -6.716 2.538 1.00 91.31 97 SER A N 1
ATOM 743 C CA . SER A 1 97 ? 3.864 -6.473 3.965 1.00 91.31 97 SER A CA 1
ATOM 744 C C . SER A 1 97 ? 2.367 -6.434 4.283 1.00 91.31 97 SER A C 1
ATOM 746 O O . SER A 1 97 ? 1.910 -7.201 5.130 1.00 91.31 97 SER A O 1
ATOM 748 N N . MET A 1 98 ? 1.586 -5.658 3.524 1.00 90.12 98 MET A N 1
ATOM 749 C CA . MET A 1 98 ? 0.130 -5.554 3.707 1.00 90.12 98 MET A CA 1
ATOM 750 C C . MET A 1 98 ? -0.575 -6.900 3.502 1.00 90.12 98 MET A C 1
ATOM 752 O O . MET A 1 98 ? -1.369 -7.320 4.338 1.00 90.12 98 MET A O 1
ATOM 756 N N . GLN A 1 99 ? -0.197 -7.663 2.470 1.00 92.19 99 GLN A N 1
ATOM 757 C CA . GLN A 1 99 ? -0.732 -9.013 2.245 1.00 92.19 99 GLN A CA 1
ATOM 758 C C . GLN A 1 99 ? -0.450 -9.969 3.413 1.00 92.19 99 GLN A C 1
ATOM 760 O O . GLN A 1 99 ? -1.316 -10.759 3.793 1.00 92.19 99 GLN A O 1
ATOM 765 N N . LYS A 1 100 ? 0.755 -9.910 3.997 1.00 92.69 100 LYS A N 1
ATOM 766 C CA . LYS A 1 100 ? 1.093 -10.708 5.184 1.00 92.69 100 LYS A CA 1
ATOM 767 C C . LYS A 1 100 ? 0.266 -10.285 6.397 1.00 92.69 100 LYS A C 1
ATOM 769 O O . LYS A 1 100 ? -0.204 -11.166 7.114 1.00 92.69 100 LYS A O 1
ATOM 774 N N . ARG A 1 101 ? 0.075 -8.977 6.614 1.00 91.50 101 ARG A N 1
ATOM 775 C CA . ARG A 1 101 ? -0.765 -8.446 7.703 1.00 91.50 101 ARG A CA 1
ATOM 776 C C . ARG A 1 101 ? -2.209 -8.910 7.556 1.00 91.50 101 ARG A C 1
ATOM 778 O O . ARG A 1 101 ? -2.721 -9.510 8.492 1.00 91.50 101 ARG A O 1
ATOM 785 N N . ARG A 1 102 ? -2.802 -8.766 6.368 1.00 90.50 102 ARG A N 1
ATOM 786 C CA . ARG A 1 102 ? -4.155 -9.255 6.071 1.00 90.50 102 ARG A CA 1
ATOM 787 C C . ARG A 1 102 ? -4.299 -10.748 6.348 1.00 90.50 102 ARG A C 1
ATOM 789 O O . ARG A 1 102 ? -5.177 -11.154 7.094 1.00 90.50 102 ARG A O 1
ATOM 796 N N . LYS A 1 103 ? -3.368 -11.571 5.848 1.00 93.50 103 LYS A N 1
ATOM 797 C CA . LYS A 1 103 ? -3.382 -13.017 6.119 1.00 93.50 103 LYS A CA 1
ATOM 798 C C . LYS A 1 103 ? -3.269 -13.328 7.617 1.00 93.50 103 LYS A C 1
ATOM 800 O O . LYS A 1 103 ? -3.914 -14.259 8.089 1.00 93.50 103 LYS A O 1
ATOM 805 N N . LYS A 1 104 ? -2.443 -12.584 8.362 1.00 92.06 104 LYS A N 1
ATOM 806 C CA . LYS A 1 104 ? -2.322 -12.727 9.822 1.00 92.06 104 LYS A CA 1
ATOM 807 C C . LYS A 1 104 ? -3.640 -12.356 10.513 1.00 92.06 104 LYS A C 1
ATOM 809 O O . LYS A 1 104 ? -4.094 -13.128 11.349 1.00 92.06 104 LYS A O 1
ATOM 814 N N . GLN A 1 105 ? -4.265 -11.245 10.130 1.00 89.44 105 GLN A N 1
ATOM 815 C CA . GLN A 1 105 ? -5.561 -10.803 10.648 1.00 89.44 105 GLN A CA 1
ATOM 816 C C . GLN A 1 105 ? -6.666 -11.830 10.372 1.00 89.44 105 GLN A C 1
ATOM 818 O O . GLN A 1 105 ? -7.357 -12.222 11.305 1.00 89.44 105 GLN A O 1
ATOM 823 N N . ASP A 1 106 ? -6.768 -12.351 9.146 1.00 91.06 106 ASP A N 1
ATOM 824 C CA . ASP A 1 106 ? -7.761 -13.371 8.771 1.00 91.06 106 ASP A CA 1
ATOM 825 C C . ASP A 1 106 ? -7.632 -14.649 9.615 1.00 91.06 106 ASP A C 1
ATOM 827 O O . ASP A 1 106 ? -8.622 -15.295 9.963 1.00 91.06 106 ASP A O 1
ATOM 831 N N . VAL A 1 107 ? -6.394 -15.048 9.925 1.00 93.62 107 VAL A N 1
ATOM 832 C CA . VAL A 1 107 ? -6.113 -16.216 10.766 1.00 93.62 107 VAL A CA 1
ATOM 833 C C . VAL A 1 107 ? -6.455 -15.921 12.226 1.00 93.62 107 VAL A C 1
ATOM 835 O O . VAL A 1 107 ? -7.138 -16.720 12.864 1.00 93.62 107 VAL A O 1
ATOM 838 N N . LEU A 1 108 ? -6.023 -14.775 12.755 1.00 91.00 108 LEU A N 1
ATOM 839 C CA . LEU A 1 108 ? -6.283 -14.387 14.142 1.00 91.00 108 LEU A CA 1
ATOM 840 C C . LEU A 1 108 ? -7.773 -14.171 14.415 1.00 91.00 108 LEU A C 1
ATOM 842 O O . LEU A 1 108 ? -8.260 -14.656 15.430 1.00 91.00 108 LEU A O 1
ATOM 846 N N . GLY A 1 109 ? -8.507 -13.544 13.494 1.00 88.69 109 GLY A N 1
ATOM 847 C CA . GLY A 1 109 ? -9.953 -13.342 13.612 1.00 88.69 109 GLY A CA 1
ATOM 848 C C . GLY A 1 109 ? -10.742 -14.652 13.690 1.00 88.69 109 GLY A C 1
ATOM 849 O O . GLY A 1 109 ? -11.797 -14.700 14.309 1.00 88.69 109 GLY A O 1
ATOM 850 N N . LYS A 1 110 ? -10.210 -15.749 13.133 1.00 90.94 110 LYS A N 1
ATOM 851 C CA . LYS A 1 110 ? -10.812 -17.088 13.262 1.00 90.94 110 LYS A CA 1
ATOM 852 C C . LYS A 1 110 ? -10.413 -17.795 14.555 1.00 90.94 110 LYS A C 1
ATOM 854 O O . LYS A 1 110 ? -11.235 -18.489 15.145 1.00 90.94 110 LYS A O 1
ATOM 859 N N . ILE A 1 111 ? -9.154 -17.659 14.970 1.00 93.25 111 ILE A N 1
ATOM 860 C CA . ILE A 1 111 ? -8.584 -18.433 16.081 1.00 93.25 111 ILE A CA 1
ATOM 861 C C . ILE A 1 111 ? -8.880 -17.792 17.443 1.00 93.25 111 ILE A C 1
ATOM 863 O O . ILE A 1 111 ? -9.231 -18.514 18.374 1.00 93.25 111 ILE A O 1
ATOM 867 N N . LEU A 1 112 ? -8.768 -16.465 17.581 1.00 91.88 112 LEU A N 1
ATOM 868 C CA . LEU A 1 112 ? -8.917 -15.775 18.872 1.00 91.88 112 LEU A CA 1
ATOM 869 C C . LEU A 1 112 ? -10.288 -16.017 19.530 1.00 91.88 112 LEU A C 1
ATOM 871 O O . LEU A 1 112 ? -10.292 -16.400 20.702 1.00 91.88 112 LEU A O 1
ATOM 875 N N . PRO A 1 113 ? -11.435 -15.911 18.822 1.00 91.81 113 PRO A N 1
ATOM 876 C CA . PRO A 1 113 ? -12.738 -16.211 19.421 1.00 91.81 113 PRO A CA 1
ATOM 877 C C . PRO A 1 113 ? -12.849 -17.659 19.901 1.00 91.81 113 PRO A C 1
ATOM 879 O O . PRO A 1 113 ? -13.322 -17.912 21.004 1.00 91.81 113 PRO A O 1
ATOM 882 N N . GLN A 1 114 ? -12.348 -18.612 19.109 1.00 93.69 114 GLN A N 1
ATOM 883 C CA . GLN A 1 114 ? -12.377 -20.032 19.468 1.00 93.69 114 GLN A CA 1
ATOM 884 C C . GLN A 1 114 ? -11.514 -20.320 20.699 1.00 93.69 114 GLN A C 1
ATOM 886 O O . GLN A 1 114 ? -11.925 -21.080 21.574 1.00 93.69 114 GLN A O 1
ATOM 891 N N . MET A 1 115 ? -10.334 -19.700 20.790 1.00 92.88 115 MET A N 1
ATOM 892 C CA . MET A 1 115 ? -9.471 -19.814 21.964 1.00 92.88 115 MET A CA 1
ATOM 893 C C . MET A 1 115 ? -10.137 -19.226 23.207 1.00 92.88 115 MET A C 1
ATOM 895 O O . MET A 1 115 ? -10.134 -19.886 24.243 1.00 92.88 115 MET A O 1
ATOM 899 N N . ALA A 1 116 ? -10.743 -18.039 23.106 1.00 93.19 116 ALA A N 1
ATOM 900 C CA . ALA A 1 116 ? -11.456 -17.409 24.215 1.00 93.19 116 ALA A CA 1
ATOM 901 C C . ALA A 1 116 ? -12.568 -18.317 24.760 1.00 93.19 116 ALA A C 1
ATOM 903 O O . ALA A 1 116 ? -12.613 -18.579 25.962 1.00 93.19 116 ALA A O 1
ATOM 904 N N . THR A 1 117 ? -13.403 -18.876 23.877 1.00 93.94 117 THR A N 1
ATOM 905 C CA . THR A 1 117 ? -14.449 -19.835 24.260 1.00 93.94 117 THR A CA 1
ATOM 906 C C . THR A 1 117 ? -13.863 -21.083 24.918 1.00 93.94 117 THR A C 1
ATOM 908 O O . THR A 1 117 ? -14.324 -21.491 25.979 1.00 93.94 117 THR A O 1
ATOM 911 N N . LYS A 1 118 ? -12.815 -21.681 24.338 1.00 95.06 118 LYS A N 1
ATOM 912 C CA . LYS A 1 118 ? -12.222 -22.916 24.877 1.00 95.06 118 LYS A CA 1
ATOM 913 C C . LYS A 1 118 ? -11.558 -22.712 26.235 1.00 95.06 118 LYS A C 1
ATOM 915 O O . LYS A 1 118 ? -11.684 -23.573 27.100 1.00 95.06 118 LYS A O 1
ATOM 920 N N . VAL A 1 119 ? -10.870 -21.590 26.445 1.00 94.75 119 VAL A N 1
ATOM 921 C CA . VAL A 1 119 ? -10.273 -21.271 27.750 1.00 94.75 119 VAL A CA 1
ATOM 922 C C . VAL A 1 119 ? -11.362 -21.055 28.801 1.00 94.75 119 VAL A C 1
ATOM 924 O O . VAL A 1 119 ? -11.228 -21.573 29.909 1.00 94.75 119 VAL A O 1
ATOM 927 N N . ALA A 1 120 ? -12.450 -20.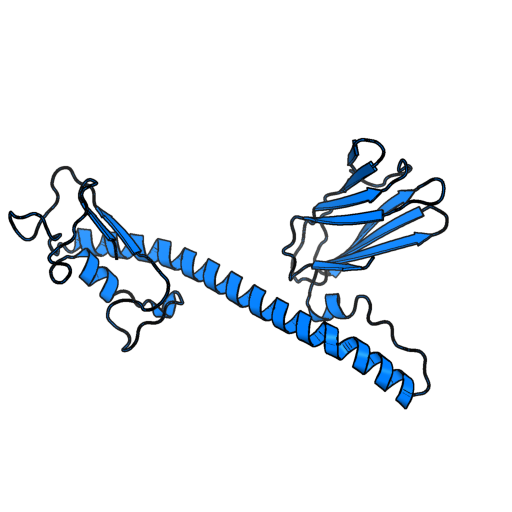363 28.456 1.00 95.50 120 ALA A N 1
ATOM 928 C CA . ALA A 1 120 ? -13.593 -20.172 29.347 1.00 95.50 120 ALA A CA 1
ATOM 929 C C . ALA A 1 120 ? -14.225 -21.514 29.758 1.00 95.50 120 ALA A C 1
ATOM 931 O O . ALA A 1 120 ? -14.346 -21.801 30.948 1.00 95.50 120 ALA A O 1
ATOM 932 N N . GLU A 1 121 ? -14.516 -22.383 28.782 1.00 95.69 121 GLU A N 1
ATOM 933 C CA . GLU A 1 121 ? -15.075 -23.726 29.003 1.00 95.69 121 GLU A CA 1
ATOM 934 C C . GLU A 1 121 ? -14.189 -24.589 29.915 1.00 95.69 121 GLU A C 1
ATOM 936 O O . GLU A 1 121 ? -14.687 -25.238 30.831 1.00 95.69 121 GLU A O 1
ATOM 941 N N . VAL A 1 122 ? -12.873 -24.599 29.680 1.00 96.25 122 VAL A N 1
ATOM 942 C CA . VAL A 1 122 ? -11.931 -25.441 30.438 1.00 96.25 122 VAL A CA 1
ATOM 943 C C . VAL A 1 122 ? -11.703 -24.911 31.853 1.00 96.25 122 VAL A C 1
ATOM 945 O O . VAL A 1 122 ? -11.517 -25.695 32.781 1.00 96.25 122 VAL A O 1
ATOM 948 N N . THR A 1 123 ? -11.689 -23.589 32.032 1.00 94.94 123 THR A N 1
ATOM 949 C CA . THR A 1 123 ? -11.421 -22.967 33.338 1.00 94.94 123 THR A CA 1
ATOM 950 C C . THR A 1 123 ? -12.681 -22.728 34.168 1.00 94.94 123 THR A C 1
ATOM 952 O O . THR A 1 123 ? -12.563 -22.426 35.355 1.00 94.94 123 THR A O 1
ATOM 955 N N . GLY A 1 124 ? -13.869 -22.853 33.566 1.00 94.06 124 GLY A N 1
ATOM 956 C CA . GLY A 1 124 ? -15.147 -22.515 34.195 1.00 94.06 124 GLY A CA 1
ATOM 957 C C . GLY A 1 124 ? -15.280 -21.026 34.531 1.00 94.06 124 GLY A C 1
ATOM 958 O O . GLY A 1 124 ? -16.020 -20.674 35.446 1.00 94.06 124 GLY A O 1
ATOM 959 N N . ARG A 1 125 ? -14.518 -20.162 33.852 1.00 94.44 125 ARG A N 1
ATOM 960 C CA . ARG A 1 125 ? -14.517 -18.706 34.051 1.00 94.44 125 ARG A CA 1
ATOM 961 C C . ARG A 1 125 ? -15.256 -18.009 32.920 1.00 94.44 125 ARG A C 1
ATOM 963 O O . ARG A 1 125 ? -15.543 -18.609 31.887 1.00 94.44 125 ARG A O 1
ATOM 970 N N . GLU A 1 126 ? -15.531 -16.728 33.126 1.00 92.75 126 GLU A N 1
ATOM 971 C CA . GLU A 1 126 ? -16.084 -15.863 32.093 1.00 92.75 126 GLU A CA 1
ATOM 972 C C . GLU A 1 126 ? -15.175 -15.809 30.858 1.00 92.75 126 GLU A C 1
ATOM 974 O O . GLU A 1 126 ? -13.950 -15.976 30.943 1.00 92.75 126 GLU A O 1
ATOM 979 N N . ARG A 1 127 ? -15.799 -15.619 29.692 1.00 90.69 127 ARG A N 1
ATOM 980 C CA . ARG A 1 127 ? -15.081 -15.504 28.428 1.00 90.69 127 ARG A CA 1
ATOM 981 C C . ARG A 1 127 ? -14.193 -14.258 28.482 1.00 90.69 127 ARG A C 1
ATOM 983 O O . ARG A 1 127 ? -14.707 -13.185 28.764 1.00 90.69 127 ARG A O 1
ATOM 990 N N . PRO A 1 128 ? -12.882 -14.378 28.210 1.00 88.38 128 PRO A N 1
ATOM 991 C CA . PRO A 1 128 ? -12.015 -13.213 28.205 1.00 88.38 128 PRO A CA 1
ATOM 992 C C . PRO A 1 128 ? -12.411 -12.274 27.068 1.00 88.38 128 PRO A C 1
ATOM 994 O O . PRO A 1 128 ? -12.649 -12.738 25.946 1.00 88.38 128 PRO A O 1
ATOM 997 N N . GLU A 1 129 ? -12.402 -10.975 27.359 1.00 85.19 129 GLU A N 1
ATOM 998 C CA . GLU A 1 129 ? -12.547 -9.953 26.332 1.00 85.19 129 GLU A CA 1
ATOM 999 C C . GLU A 1 129 ? -11.337 -9.982 25.406 1.00 85.19 129 GLU A C 1
ATOM 1001 O O . GLU A 1 129 ? -10.178 -9.886 25.824 1.00 85.19 129 GLU A O 1
ATOM 1006 N N . ILE A 1 130 ? -11.623 -10.207 24.129 1.00 84.94 130 ILE A N 1
ATOM 1007 C CA . ILE A 1 130 ? -10.624 -10.247 23.056 1.00 84.94 130 ILE A CA 1
ATOM 1008 C C . ILE A 1 130 ? -10.664 -8.987 22.198 1.00 84.94 130 ILE A C 1
ATOM 1010 O O . ILE A 1 130 ? -9.795 -8.803 21.337 1.00 84.94 130 ILE A O 1
ATOM 1014 N N . ASP A 1 131 ? -11.646 -8.138 22.462 1.00 70.81 131 ASP A N 1
ATOM 1015 C CA . ASP A 1 131 ? -11.822 -6.839 21.850 1.00 70.81 131 ASP A CA 1
ATOM 1016 C C . ASP A 1 131 ? -10.619 -5.968 22.273 1.00 70.81 131 ASP A C 1
ATOM 1018 O O . ASP A 1 131 ? -10.130 -6.010 23.404 1.00 70.81 131 ASP A O 1
ATOM 1022 N N . GLY A 1 132 ? -9.951 -5.367 21.288 1.00 76.62 132 GLY A N 1
ATOM 1023 C CA . GLY A 1 132 ? -8.642 -4.711 21.427 1.00 76.62 132 GLY A CA 1
ATOM 1024 C C . GLY A 1 132 ? -7.412 -5.640 21.440 1.00 76.62 132 GLY A C 1
ATOM 1025 O O . GLY A 1 132 ? -6.321 -5.224 21.033 1.00 76.62 132 GLY A O 1
ATOM 1026 N N . ALA A 1 133 ? -7.536 -6.925 21.800 1.00 86.44 133 ALA A N 1
ATOM 1027 C CA . ALA A 1 133 ? -6.394 -7.854 21.793 1.00 86.44 133 ALA A CA 1
ATOM 1028 C C . ALA A 1 133 ? -5.840 -8.075 20.376 1.00 86.44 133 ALA A C 1
ATOM 1030 O O . ALA A 1 133 ? -4.624 -8.179 20.183 1.00 86.44 133 ALA A O 1
ATOM 1031 N N . LEU A 1 134 ? -6.717 -8.093 19.366 1.00 86.75 134 LEU A N 1
ATOM 1032 C CA . LEU A 1 134 ? -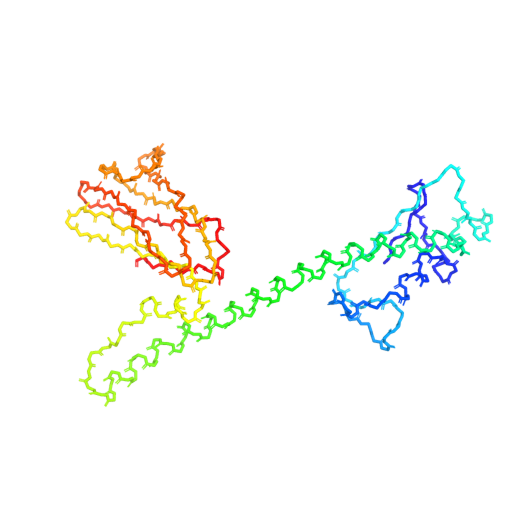6.306 -8.163 17.964 1.00 86.75 134 LEU A CA 1
ATOM 1033 C C . LEU A 1 134 ? -5.463 -6.944 17.565 1.00 86.75 134 LEU A C 1
ATOM 1035 O O . LEU A 1 134 ? -4.408 -7.119 16.951 1.00 86.75 134 LEU A O 1
ATOM 1039 N N . ALA A 1 135 ? -5.889 -5.738 17.949 1.00 88.94 135 ALA A N 1
ATOM 1040 C CA . ALA A 1 135 ? -5.174 -4.501 17.645 1.00 88.94 135 ALA A CA 1
ATOM 1041 C C . ALA A 1 135 ? -3.773 -4.496 18.271 1.00 88.94 135 ALA A C 1
ATOM 1043 O O . ALA A 1 135 ? -2.793 -4.209 17.579 1.00 88.94 135 ALA A O 1
ATOM 1044 N N . ARG A 1 136 ? -3.663 -4.946 19.530 1.00 89.38 136 ARG A N 1
ATOM 1045 C CA . ARG A 1 136 ? -2.388 -5.130 20.245 1.00 89.38 136 ARG A CA 1
ATOM 1046 C C . ARG A 1 136 ? -1.463 -6.125 19.552 1.00 89.38 136 ARG A C 1
ATOM 1048 O O . ARG A 1 136 ? -0.302 -5.827 19.315 1.00 89.38 136 ARG A O 1
ATOM 1055 N N . ILE A 1 137 ? -1.960 -7.305 19.175 1.00 91.00 137 ILE A N 1
ATOM 1056 C CA . ILE A 1 137 ? -1.150 -8.341 18.497 1.00 91.00 137 ILE A CA 1
ATOM 1057 C C . ILE A 1 137 ? -0.686 -7.880 17.103 1.00 91.00 137 ILE A C 1
ATOM 1059 O O . ILE A 1 137 ? 0.327 -8.361 16.568 1.00 91.00 137 ILE A O 1
ATOM 1063 N N . MET A 1 138 ? -1.464 -7.002 16.472 1.00 90.56 138 MET A N 1
ATOM 1064 C CA . MET A 1 138 ? -1.204 -6.475 15.137 1.00 90.56 138 MET A CA 1
ATOM 1065 C C . MET A 1 138 ? -0.398 -5.171 15.142 1.00 90.56 138 MET A C 1
ATOM 1067 O O . MET A 1 138 ? 0.091 -4.793 14.075 1.00 90.56 138 MET A O 1
ATOM 1071 N N . ASN A 1 139 ? -0.178 -4.542 16.303 1.00 93.19 139 ASN A N 1
ATOM 1072 C CA . ASN A 1 139 ? 0.383 -3.193 16.424 1.00 93.19 139 ASN A CA 1
ATOM 1073 C C . ASN A 1 139 ? -0.382 -2.206 15.524 1.00 93.19 139 ASN A C 1
ATOM 1075 O O . ASN A 1 139 ? 0.202 -1.564 14.646 1.00 93.19 139 ASN A O 1
ATOM 1079 N N . ASN A 1 140 ? -1.710 -2.216 15.651 1.00 93.62 140 ASN A N 1
ATOM 1080 C CA . ASN A 1 140 ? -2.632 -1.374 14.892 1.00 93.62 140 ASN A CA 1
ATOM 1081 C C . ASN A 1 140 ? -3.028 -0.131 15.696 1.00 93.62 140 ASN A C 1
ATOM 1083 O O . ASN A 1 140 ? -2.906 -0.112 16.917 1.00 93.62 140 ASN A O 1
ATOM 1087 N N . VAL A 1 141 ? -3.581 0.865 15.012 1.00 94.38 141 VAL A N 1
ATOM 1088 C CA . VAL A 1 141 ? -4.434 1.860 15.668 1.00 94.38 141 VAL A CA 1
ATOM 1089 C C . VAL A 1 141 ? -5.796 1.209 15.904 1.00 94.38 141 VAL A C 1
ATOM 1091 O O . VAL A 1 141 ? -6.362 0.635 14.967 1.00 94.38 141 VAL A O 1
ATOM 1094 N N . SER A 1 142 ? -6.296 1.227 17.136 1.00 94.06 142 SER A N 1
ATOM 1095 C CA . SER A 1 142 ? -7.670 0.826 17.443 1.00 94.06 142 SER A CA 1
ATOM 1096 C C . SER A 1 142 ? -8.553 2.043 17.629 1.00 94.06 142 SER A C 1
ATOM 1098 O O . SER A 1 142 ? -8.124 3.020 18.233 1.00 94.06 142 SER A O 1
ATOM 1100 N N . VAL A 1 143 ? -9.780 1.952 17.132 1.00 94.12 143 VAL A N 1
ATOM 1101 C CA . VAL A 1 143 ? -10.851 2.908 17.407 1.00 94.12 143 VAL A CA 1
ATOM 1102 C C . VAL A 1 143 ? -12.007 2.126 18.002 1.00 94.12 143 VAL A C 1
ATOM 1104 O O . VAL A 1 143 ? -12.455 1.146 17.407 1.00 94.12 143 VAL A O 1
ATOM 1107 N N . GLU A 1 144 ? -12.431 2.528 19.191 1.00 92.25 144 GLU A N 1
ATOM 1108 C CA . GLU A 1 144 ? -13.520 1.909 19.941 1.00 92.25 144 GLU A CA 1
ATOM 1109 C C . GLU A 1 144 ? -14.519 2.988 20.342 1.00 92.25 144 GLU A C 1
ATOM 1111 O O . GLU A 1 144 ? -14.119 4.034 20.862 1.00 92.25 144 GLU A O 1
ATOM 1116 N N . ARG A 1 145 ? -15.804 2.747 20.074 1.00 93.12 145 ARG A N 1
ATOM 1117 C CA . ARG A 1 145 ? -16.884 3.639 20.491 1.00 93.12 145 ARG A CA 1
ATOM 1118 C C . ARG A 1 145 ? -17.494 3.143 21.795 1.00 93.12 145 ARG A C 1
ATOM 1120 O O . ARG A 1 145 ? -17.897 1.991 21.898 1.00 93.12 145 ARG A O 1
ATOM 1127 N N . VAL A 1 146 ? -17.632 4.051 22.751 1.00 92.38 146 VAL A N 1
ATOM 1128 C CA . VAL A 1 146 ? -18.404 3.845 23.976 1.00 92.38 146 VAL A CA 1
ATOM 1129 C C . VAL A 1 146 ? -19.502 4.898 24.028 1.00 92.38 146 VAL A C 1
ATOM 1131 O O . VAL A 1 146 ? -19.229 6.083 23.836 1.00 92.38 146 VAL A O 1
ATOM 1134 N N . VAL A 1 147 ? -20.741 4.465 24.261 1.00 92.38 147 VAL A N 1
ATOM 1135 C CA . VAL A 1 147 ? -21.897 5.354 24.423 1.00 92.38 147 VAL A CA 1
ATOM 1136 C C . VAL A 1 147 ? -22.478 5.137 25.815 1.00 92.38 147 VAL A C 1
ATOM 1138 O O . VAL A 1 147 ? -23.010 4.068 26.106 1.00 92.38 147 VAL A O 1
ATOM 1141 N N . GLU A 1 148 ? -22.369 6.149 26.672 1.00 92.12 148 GLU A N 1
ATOM 1142 C CA . GLU A 1 148 ? -22.850 6.128 28.057 1.00 92.12 148 GLU A CA 1
ATOM 1143 C C . GLU A 1 148 ? -23.693 7.376 28.326 1.00 92.12 148 GLU A C 1
ATOM 1145 O O . GLU A 1 148 ? -23.218 8.498 28.162 1.00 92.12 148 GLU A O 1
ATOM 1150 N N . ASP A 1 149 ? -24.958 7.188 28.718 1.00 88.88 149 ASP A N 1
ATOM 1151 C CA . ASP A 1 149 ? -25.889 8.266 29.093 1.00 88.88 149 ASP A CA 1
ATOM 1152 C C . ASP A 1 149 ? -25.944 9.440 28.086 1.00 88.88 149 ASP A C 1
ATOM 1154 O O . ASP A 1 149 ? -25.971 10.611 28.463 1.00 88.88 149 ASP A O 1
ATOM 1158 N N . GLY A 1 150 ? -25.933 9.131 26.783 1.00 89.19 150 GLY A N 1
ATOM 1159 C CA . GLY A 1 150 ? -25.950 10.124 25.698 1.00 89.19 150 GLY A CA 1
ATOM 1160 C C . GLY A 1 150 ? -24.588 10.750 25.379 1.00 89.19 150 GLY A C 1
ATOM 1161 O O . GLY A 1 150 ? -24.481 11.525 24.434 1.00 89.19 150 GLY A O 1
ATOM 1162 N N . THR A 1 151 ? -23.528 10.404 26.112 1.00 93.75 151 THR A N 1
ATOM 1163 C CA . THR A 1 151 ? -22.147 10.790 25.792 1.00 93.75 151 THR A CA 1
ATOM 1164 C C . THR A 1 151 ? -21.499 9.729 24.916 1.00 93.75 151 THR A C 1
ATOM 1166 O O . THR A 1 151 ? -21.391 8.567 25.304 1.00 93.75 151 THR A O 1
ATOM 1169 N N . VAL A 1 152 ? -21.030 10.139 23.744 1.00 94.88 152 VAL A N 1
ATOM 1170 C CA . VAL A 1 152 ? -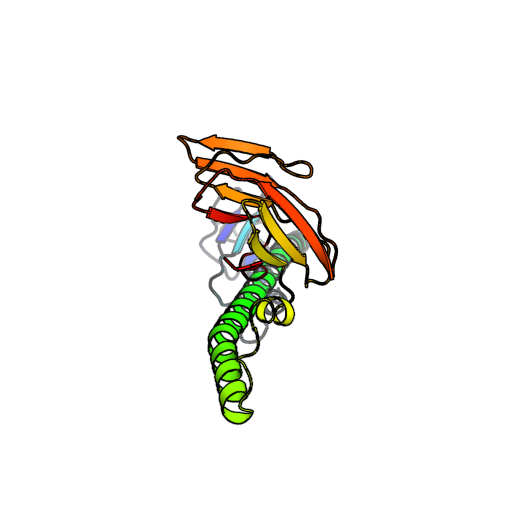20.288 9.306 22.800 1.00 94.88 152 VAL A CA 1
ATOM 1171 C C . VAL A 1 152 ? -18.805 9.594 22.963 1.00 94.88 152 VAL A C 1
ATOM 1173 O O . VAL A 1 152 ? -18.375 10.742 22.865 1.00 94.88 152 VAL A O 1
ATOM 1176 N N . THR A 1 153 ? -18.016 8.549 23.200 1.00 95.19 153 THR A N 1
ATOM 1177 C CA . THR A 1 153 ? -16.556 8.612 23.299 1.00 95.19 153 THR A CA 1
ATOM 1178 C C . THR A 1 153 ? -15.933 7.657 22.292 1.00 95.19 153 THR A C 1
ATOM 1180 O O . THR A 1 153 ? -16.119 6.446 22.375 1.00 95.19 153 THR A O 1
ATOM 1183 N N . LEU A 1 154 ? -15.159 8.196 21.353 1.00 95.19 154 LEU A N 1
ATOM 1184 C CA . LEU A 1 154 ? -14.273 7.432 20.485 1.00 95.19 154 LEU A CA 1
ATOM 1185 C C . LEU A 1 154 ? -12.883 7.392 21.113 1.00 95.19 154 LEU A C 1
ATOM 1187 O O . LEU A 1 154 ? -12.167 8.396 21.156 1.00 95.19 154 LEU A O 1
ATOM 1191 N N . ARG A 1 155 ? -12.494 6.212 21.587 1.00 95.00 155 ARG A N 1
ATOM 1192 C CA . ARG A 1 155 ? -11.173 5.947 22.145 1.00 95.00 155 ARG A CA 1
ATOM 1193 C C . ARG A 1 155 ? -10.244 5.443 21.049 1.00 95.00 155 ARG A C 1
ATOM 1195 O O . ARG A 1 155 ? -10.453 4.372 20.480 1.00 95.00 155 ARG A O 1
ATOM 1202 N N . ILE A 1 156 ? -9.203 6.216 20.766 1.00 94.94 156 ILE A N 1
ATOM 1203 C CA . ILE A 1 156 ? -8.203 5.924 19.740 1.00 94.94 156 ILE A CA 1
ATOM 1204 C C . ILE A 1 156 ? -6.907 5.529 20.429 1.00 94.94 156 ILE A C 1
ATOM 1206 O O . ILE A 1 156 ? -6.234 6.381 21.003 1.00 94.94 156 ILE A O 1
ATOM 1210 N N . GLU A 1 157 ? -6.520 4.260 20.348 1.00 94.88 157 GLU A N 1
ATOM 1211 C CA . GLU A 1 157 ? -5.274 3.771 20.944 1.00 94.88 157 GLU A CA 1
ATOM 1212 C C . GLU A 1 157 ? -4.270 3.410 19.853 1.00 94.88 157 GLU A C 1
ATOM 1214 O O . GLU A 1 157 ? -4.582 2.683 18.907 1.00 94.88 157 GLU A O 1
ATOM 1219 N N . ASN A 1 158 ? -3.037 3.898 19.976 1.00 95.69 158 ASN A N 1
ATOM 1220 C CA . ASN A 1 158 ? -1.991 3.620 19.002 1.00 95.69 158 ASN A CA 1
ATOM 1221 C C . ASN A 1 158 ? -1.032 2.536 19.514 1.00 95.69 158 ASN A C 1
ATOM 1223 O O . ASN A 1 158 ? -0.105 2.818 20.269 1.00 95.69 158 ASN A O 1
ATOM 1227 N N . TYR A 1 159 ? -1.197 1.298 19.042 1.00 94.31 159 TYR A N 1
ATOM 1228 C CA . TYR A 1 159 ? -0.287 0.189 19.364 1.00 94.31 159 TYR A CA 1
ATOM 1229 C C . TYR A 1 159 ? 0.913 0.072 18.413 1.00 94.31 159 TYR A C 1
ATOM 1231 O O . TYR A 1 159 ? 1.657 -0.911 18.473 1.00 94.31 159 TYR A O 1
ATOM 1239 N N . SER A 1 160 ? 1.095 1.022 17.495 1.00 92.44 160 SER A N 1
ATOM 1240 C CA . SER A 1 160 ? 2.259 1.054 16.612 1.00 92.44 160 SER A CA 1
ATOM 1241 C C . SER A 1 160 ? 3.490 1.649 17.308 1.00 92.44 160 SER A C 1
ATOM 1243 O O . SER A 1 160 ? 3.430 2.148 18.428 1.00 92.44 160 SER A O 1
ATOM 1245 N N . ASP A 1 161 ? 4.637 1.574 16.637 1.00 92.69 161 ASP A N 1
ATOM 1246 C CA . ASP A 1 161 ? 5.927 2.094 17.097 1.00 92.69 161 ASP A CA 1
ATOM 1247 C C . ASP A 1 161 ? 6.199 3.541 16.647 1.00 92.69 161 ASP A C 1
ATOM 1249 O O . ASP A 1 161 ? 7.305 4.054 16.823 1.00 92.69 161 ASP A O 1
ATOM 1253 N N . ARG A 1 162 ? 5.202 4.208 16.058 1.00 92.94 162 ARG A N 1
ATOM 1254 C CA . ARG A 1 162 ? 5.308 5.567 15.520 1.00 92.94 162 ARG A CA 1
ATOM 1255 C C . ARG A 1 162 ? 4.066 6.386 15.841 1.00 92.94 162 ARG A C 1
ATOM 1257 O O . ARG A 1 162 ? 3.007 5.835 16.111 1.00 92.94 162 ARG A O 1
ATOM 1264 N N . THR A 1 163 ? 4.190 7.705 15.773 1.00 95.38 163 THR A N 1
ATOM 1265 C CA . THR A 1 163 ? 3.029 8.598 15.825 1.00 95.38 163 THR A CA 1
ATOM 1266 C C . THR A 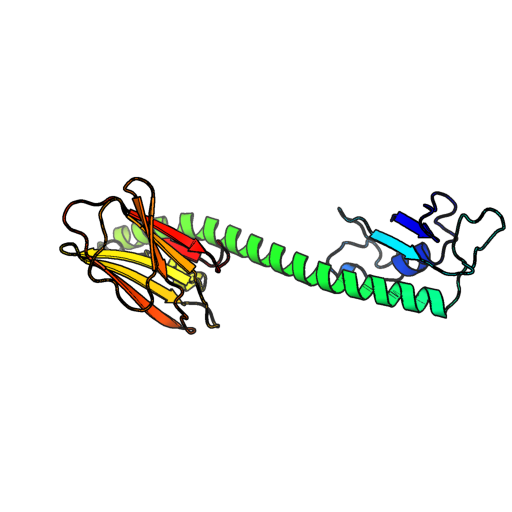1 163 ? 2.159 8.386 14.589 1.00 95.38 163 THR A C 1
ATOM 1268 O O . THR A 1 163 ? 2.677 8.339 13.471 1.00 95.38 163 THR A O 1
ATOM 1271 N N . GLU A 1 164 ? 0.853 8.260 14.800 1.00 95.31 164 GLU A N 1
ATOM 1272 C CA . GLU A 1 164 ? -0.153 8.133 13.746 1.00 95.31 164 GLU A CA 1
ATOM 1273 C C . GLU A 1 164 ? -1.121 9.319 13.837 1.00 95.31 164 GLU A C 1
ATOM 1275 O O . GLU A 1 164 ? -1.439 9.798 14.928 1.00 95.31 164 GLU A O 1
ATOM 1280 N N . THR A 1 165 ? -1.578 9.799 12.684 1.00 95.25 165 THR A N 1
ATOM 1281 C CA . THR A 1 165 ? -2.502 10.937 12.567 1.00 95.25 165 THR A CA 1
ATOM 1282 C C . THR A 1 165 ? -3.768 10.502 11.823 1.00 95.25 165 THR A C 1
ATOM 1284 O O . THR A 1 165 ? -3.905 10.821 10.638 1.00 95.25 165 THR A O 1
ATOM 1287 N N . PRO A 1 166 ? -4.638 9.681 12.441 1.00 94.94 166 PRO A N 1
ATOM 1288 C CA . PRO A 1 166 ? -5.863 9.233 11.792 1.00 94.94 166 PRO A CA 1
ATOM 1289 C C . PRO A 1 166 ? -6.819 10.407 11.560 1.00 94.94 166 PRO A C 1
ATOM 1291 O O . PRO A 1 166 ? -6.927 11.310 12.385 1.00 94.94 166 PRO A O 1
ATOM 1294 N N . GLU A 1 167 ? -7.543 10.370 10.448 1.00 95.81 167 GLU A N 1
ATOM 1295 C CA . GLU A 1 167 ? -8.685 11.249 10.205 1.00 95.81 167 GLU A CA 1
ATOM 1296 C C . GLU A 1 167 ? -9.949 10.478 10.577 1.00 95.81 167 GLU A C 1
ATOM 1298 O O . GLU A 1 167 ? -10.362 9.581 9.848 1.00 95.81 167 GLU A O 1
ATOM 1303 N N . VAL A 1 168 ? -10.531 10.784 11.733 1.00 96.00 168 VAL A N 1
ATOM 1304 C CA . VAL A 1 168 ? -11.702 10.072 12.257 1.00 96.00 168 VAL A CA 1
ATOM 1305 C C . VAL A 1 168 ? -12.944 10.882 11.946 1.00 96.00 168 VAL A C 1
ATOM 1307 O O . VAL A 1 168 ? -13.028 12.038 12.346 1.00 96.00 168 VAL A O 1
ATOM 1310 N N . THR A 1 169 ? -13.886 10.272 11.240 1.00 95.94 169 THR A N 1
ATOM 1311 C CA . THR A 1 169 ? -15.202 10.833 10.941 1.00 95.94 169 THR A CA 1
ATOM 1312 C C . THR A 1 169 ? -16.254 9.941 11.578 1.00 95.94 169 THR A C 1
ATOM 1314 O O . THR A 1 169 ? -16.386 8.783 11.194 1.00 95.94 169 THR A O 1
ATOM 1317 N N . ASP A 1 170 ? -16.981 10.469 12.551 1.00 95.25 170 ASP A N 1
ATOM 1318 C CA . ASP A 1 170 ? -18.140 9.816 13.142 1.00 95.25 170 ASP A CA 1
ATOM 1319 C C . ASP A 1 170 ? -19.408 10.355 12.486 1.00 95.25 170 ASP A C 1
ATOM 1321 O O . ASP A 1 170 ? -19.650 11.561 12.491 1.00 95.25 170 ASP A O 1
ATOM 1325 N N . ILE A 1 171 ? -20.180 9.470 11.874 1.00 95.25 171 ILE A N 1
ATOM 1326 C CA . ILE A 1 171 ? -21.447 9.772 11.220 1.00 95.25 171 ILE A CA 1
ATOM 1327 C C . ILE A 1 171 ? -22.545 9.456 12.222 1.00 95.25 171 ILE A C 1
ATOM 1329 O O . ILE A 1 171 ? -22.620 8.327 12.705 1.00 95.25 171 ILE A O 1
ATOM 1333 N N . VAL A 1 172 ? -23.378 10.443 12.537 1.00 95.25 172 VAL A N 1
ATOM 1334 C CA . VAL A 1 172 ? -24.420 10.333 13.557 1.00 95.25 172 VAL A CA 1
ATOM 1335 C C . VAL A 1 172 ? -25.754 10.881 13.058 1.00 95.25 172 VAL A C 1
ATOM 1337 O O . VAL A 1 172 ? -25.813 11.930 12.420 1.00 95.25 172 VAL A O 1
ATOM 1340 N N . SER A 1 173 ? -26.848 10.174 13.347 1.00 94.19 173 SER A N 1
ATOM 1341 C CA . SER A 1 173 ? -28.200 10.524 12.870 1.00 94.19 173 SER A CA 1
ATOM 1342 C C . SER A 1 173 ? -28.897 11.636 13.672 1.00 94.19 173 SER A C 1
ATOM 1344 O O . SER A 1 173 ? -30.066 11.940 13.437 1.00 94.19 173 SER A O 1
ATOM 1346 N N . VAL A 1 174 ? -28.223 12.194 14.677 1.00 93.69 174 VAL A N 1
ATOM 1347 C CA . VAL A 1 174 ? -28.739 13.207 15.609 1.00 93.69 174 VAL A CA 1
ATOM 1348 C C . VAL A 1 174 ? -27.700 14.311 15.749 1.00 93.69 174 VAL A C 1
ATOM 1350 O O . VAL A 1 174 ? -26.505 14.035 15.700 1.00 93.69 174 VAL A O 1
ATOM 1353 N N . GLU A 1 175 ? -28.153 15.552 15.933 1.00 93.62 175 GLU A N 1
ATOM 1354 C CA . GLU A 1 175 ? -27.263 16.705 16.076 1.00 93.62 175 GLU A CA 1
ATOM 1355 C C . GLU A 1 175 ? -26.303 16.522 17.268 1.00 93.62 175 GLU A C 1
ATOM 1357 O O . GLU A 1 175 ? -26.754 16.421 18.415 1.00 93.62 175 GLU A O 1
ATOM 1362 N N . PRO A 1 176 ? -24.982 16.478 17.021 1.00 93.94 176 PRO A N 1
ATOM 1363 C CA . PRO A 1 176 ? -23.990 16.311 18.067 1.00 93.94 176 PRO A CA 1
ATOM 1364 C C . PRO A 1 176 ? -23.760 17.635 18.800 1.00 93.94 176 PRO A C 1
ATOM 1366 O O . PRO A 1 176 ? -23.590 18.694 18.195 1.00 93.94 176 PRO A O 1
ATOM 1369 N N . GLN A 1 177 ? -23.685 17.572 20.124 1.00 92.94 177 GLN A N 1
ATOM 1370 C CA . GLN A 1 177 ? -23.395 18.705 21.002 1.00 92.94 177 GLN A CA 1
ATOM 1371 C C . GLN A 1 177 ? -22.122 18.442 21.819 1.00 92.94 177 GLN A C 1
ATOM 1373 O O . GLN A 1 177 ? -21.595 17.336 21.839 1.00 92.94 177 GLN A O 1
ATOM 1378 N N . GLY A 1 178 ? -21.585 19.467 22.486 1.00 91.94 178 GLY A N 1
ATOM 1379 C CA . GLY A 1 178 ? -20.510 19.273 23.472 1.00 91.94 178 GLY A CA 1
ATOM 1380 C C . GLY A 1 178 ? -19.206 18.676 22.923 1.00 91.94 178 GLY A C 1
ATOM 1381 O O . GLY A 1 178 ? -18.507 17.976 23.653 1.00 91.94 178 GLY A O 1
ATOM 1382 N N . LEU A 1 179 ? -18.883 18.932 21.652 1.00 93.81 179 LEU A N 1
ATOM 1383 C CA . LEU A 1 179 ? -17.696 18.380 21.000 1.00 93.81 179 LEU A CA 1
ATOM 1384 C C . LEU A 1 179 ? -16.398 18.846 21.668 1.00 93.81 179 LEU A C 1
ATOM 1386 O O . LEU A 1 179 ? -16.249 20.025 22.000 1.00 93.81 179 LEU A O 1
ATOM 1390 N N . ASN A 1 180 ? -15.434 17.935 21.812 1.00 92.62 180 ASN A N 1
ATOM 1391 C CA . ASN A 1 180 ? -14.104 18.262 22.319 1.00 92.62 180 ASN A CA 1
ATOM 1392 C C . ASN A 1 180 ? -13.079 18.546 21.200 1.00 92.62 180 ASN A C 1
ATOM 1394 O O . ASN A 1 180 ? -13.190 18.070 20.068 1.00 92.62 180 ASN A O 1
ATOM 1398 N N . GLY A 1 181 ? -12.033 19.300 21.555 1.00 86.12 181 GLY A N 1
ATOM 1399 C CA . GLY A 1 181 ? -10.903 19.589 20.669 1.00 86.12 181 GLY A CA 1
ATOM 1400 C C . GLY A 1 181 ? -11.281 20.406 19.430 1.00 86.12 181 GLY A C 1
ATOM 1401 O O . GLY A 1 181 ? -12.211 21.207 19.457 1.00 86.12 181 GLY A O 1
ATOM 1402 N N . ASP A 1 182 ? -10.542 20.191 18.342 1.00 87.06 182 ASP A N 1
ATOM 1403 C CA . ASP A 1 182 ? -10.712 20.897 17.064 1.00 87.06 182 ASP A CA 1
ATOM 1404 C C . ASP A 1 182 ? -11.691 20.167 16.122 1.00 87.06 182 ASP A C 1
ATOM 1406 O O . ASP A 1 182 ? -11.449 20.050 14.918 1.00 87.06 182 ASP A O 1
ATOM 1410 N N . ALA A 1 183 ? -12.776 19.614 16.674 1.00 92.19 183 ALA A N 1
ATOM 1411 C CA . ALA A 1 183 ? -13.788 18.901 15.901 1.00 92.19 183 ALA A CA 1
ATOM 1412 C C . ALA A 1 183 ? -14.419 19.810 14.835 1.00 92.19 183 ALA A C 1
ATOM 1414 O O . ALA A 1 183 ? -14.758 20.966 15.100 1.00 92.19 183 ALA A O 1
ATOM 1415 N N . SER A 1 184 ? -14.646 19.268 13.643 1.00 93.44 184 SER A N 1
ATOM 1416 C CA . SER A 1 184 ? -15.445 19.916 12.599 1.00 93.44 184 SER A CA 1
ATOM 1417 C C . SER A 1 184 ? -16.722 19.125 12.357 1.00 93.44 184 SER A C 1
ATOM 1419 O O . SER A 1 184 ? -16.688 17.899 12.358 1.00 93.44 184 SER A O 1
ATOM 1421 N N . VAL A 1 185 ? -17.843 19.817 12.166 1.00 95.25 185 VAL A N 1
ATOM 1422 C CA . VAL A 1 185 ? -19.159 19.193 11.985 1.00 95.25 185 VAL A CA 1
ATOM 1423 C C . VAL A 1 185 ? -19.761 19.662 10.670 1.00 95.25 185 VAL A C 1
ATOM 1425 O O . VAL A 1 185 ? -19.745 20.859 10.372 1.00 95.25 185 VAL A O 1
ATOM 1428 N N . VAL A 1 186 ? -20.288 18.723 9.889 1.00 95.44 186 VAL A N 1
ATOM 1429 C CA . VAL A 1 186 ? -21.010 18.998 8.643 1.00 95.44 186 VAL A CA 1
ATOM 1430 C C . VAL A 1 186 ? -22.342 18.256 8.667 1.00 95.44 186 VAL A C 1
ATOM 1432 O O . VAL A 1 186 ? -22.357 17.053 8.891 1.00 95.44 186 VAL A O 1
ATOM 1435 N N . ASP A 1 187 ? -23.441 18.968 8.426 1.00 94.62 187 ASP A N 1
ATOM 1436 C CA . ASP A 1 187 ? -24.778 18.391 8.235 1.00 94.62 187 ASP A CA 1
ATOM 1437 C C . ASP A 1 187 ? -25.027 18.123 6.745 1.00 94.62 187 ASP A C 1
ATOM 1439 O O . ASP A 1 187 ? -24.791 18.995 5.897 1.00 94.62 187 ASP A O 1
ATOM 1443 N N . LEU A 1 188 ? -25.492 16.916 6.433 1.00 92.00 188 LEU A N 1
ATOM 1444 C CA . LEU A 1 188 ? -25.953 16.503 5.116 1.00 92.00 188 LEU A CA 1
ATOM 1445 C C . LEU A 1 188 ? -27.292 15.779 5.264 1.00 92.00 188 LEU A C 1
ATOM 1447 O O . LEU A 1 188 ? -27.342 14.596 5.585 1.00 92.00 188 LEU A O 1
ATOM 1451 N N . ASP A 1 189 ? -28.379 16.498 4.986 1.00 89.69 189 ASP A N 1
ATOM 1452 C CA . ASP A 1 189 ? -29.744 15.961 4.944 1.00 89.69 189 ASP A CA 1
ATOM 1453 C C . ASP A 1 189 ? -30.181 15.224 6.233 1.00 89.69 189 ASP A C 1
ATOM 1455 O O . ASP A 1 189 ? -30.980 14.287 6.178 1.00 89.69 189 ASP A O 1
ATOM 1459 N N . GLY A 1 190 ? -29.710 15.675 7.405 1.00 86.12 190 GLY A N 1
ATOM 1460 C CA . GLY A 1 190 ? -30.057 15.086 8.704 1.00 86.12 190 GLY A CA 1
ATOM 1461 C C . GLY A 1 190 ? -29.086 14.012 9.202 1.00 86.12 190 GLY A C 1
ATOM 1462 O O . GLY A 1 190 ? -29.304 13.468 10.284 1.00 86.12 190 GLY A O 1
ATOM 1463 N N . GLU A 1 191 ? -28.012 13.735 8.459 1.00 93.62 191 GLU A N 1
ATOM 1464 C CA . GLU A 1 191 ? -26.842 12.998 8.940 1.00 93.62 191 GLU A CA 1
ATOM 1465 C C . GLU A 1 191 ? -25.696 13.969 9.242 1.00 93.62 191 GLU A C 1
ATOM 1467 O O . GLU A 1 191 ? -25.320 14.811 8.422 1.00 93.62 191 GLU A O 1
ATOM 1472 N N . TRP A 1 192 ? -25.106 13.832 10.425 1.00 95.94 192 TRP A N 1
ATOM 1473 C CA . TRP A 1 192 ? -24.051 14.709 10.911 1.00 95.94 192 TRP A CA 1
ATOM 1474 C C . TRP A 1 192 ? -22.702 14.009 10.837 1.00 95.94 192 TRP A C 1
ATOM 1476 O O . TRP A 1 192 ? -22.512 12.931 11.390 1.00 95.94 192 TRP A O 1
ATOM 1486 N N . PHE A 1 193 ? -21.746 14.648 10.177 1.00 96.44 193 PHE A N 1
ATOM 1487 C CA . PHE A 1 193 ? -20.386 14.161 9.994 1.00 96.44 193 PHE A CA 1
ATOM 1488 C C . PHE A 1 193 ? -19.468 14.910 10.949 1.00 96.44 193 PHE A C 1
ATOM 1490 O O . PHE A 1 193 ? -19.134 16.075 10.715 1.00 96.44 193 PHE A O 1
ATOM 1497 N N . VAL A 1 194 ? -19.056 14.243 12.021 1.00 96.06 194 VAL A N 1
ATOM 1498 C CA . VAL A 1 194 ? -18.162 14.793 13.034 1.00 96.06 194 VAL A CA 1
ATOM 1499 C C . VAL A 1 194 ? -16.741 14.330 12.779 1.00 96.06 194 VAL A C 1
ATOM 1501 O O . VAL A 1 194 ? -16.420 13.157 12.929 1.00 96.06 194 VAL A O 1
ATOM 1504 N N . LYS A 1 195 ? -15.869 15.253 12.389 1.00 96.44 195 LYS A N 1
ATOM 1505 C CA . LYS A 1 195 ? -14.510 14.947 11.956 1.00 96.44 195 LYS A CA 1
ATOM 1506 C C . LYS A 1 195 ? -13.457 15.500 12.908 1.00 96.44 195 LYS A C 1
ATOM 1508 O O . LYS A 1 195 ? -13.447 16.696 13.204 1.00 96.44 195 LYS A O 1
ATOM 1513 N N . TRP A 1 196 ? -12.503 14.646 13.270 1.00 96.81 196 TRP A N 1
ATOM 1514 C CA . TRP A 1 196 ? -11.284 14.978 14.001 1.00 96.81 196 TRP A CA 1
ATOM 1515 C C . TRP A 1 196 ? -10.034 14.496 13.262 1.00 96.81 196 TRP A C 1
ATOM 1517 O O . TRP A 1 196 ? -10.055 13.539 12.487 1.00 96.81 196 TRP A O 1
ATOM 1527 N N . SER A 1 197 ? -8.905 15.131 13.567 1.00 95.12 197 SER A N 1
ATOM 1528 C CA . SER A 1 197 ? -7.582 14.723 13.081 1.00 95.12 197 SER A CA 1
ATOM 1529 C C . SER A 1 197 ? -6.570 14.681 14.231 1.00 95.12 197 SER A C 1
ATOM 1531 O O . SER A 1 197 ? -5.649 15.501 14.273 1.00 95.12 197 SER A O 1
ATOM 1533 N N . PRO A 1 198 ? -6.752 13.781 15.217 1.00 94.94 198 PRO A N 1
ATOM 1534 C CA . PRO A 1 198 ? -5.841 13.677 16.347 1.00 94.94 198 PRO A CA 1
ATOM 1535 C C . PRO A 1 198 ? -4.457 13.201 15.897 1.00 94.94 198 PRO A C 1
ATOM 1537 O O . PRO A 1 198 ? -4.311 12.432 14.950 1.00 94.94 198 PRO A O 1
ATOM 1540 N N . SER A 1 199 ? -3.429 13.620 16.629 1.00 95.38 199 SER A N 1
ATOM 1541 C CA . SER A 1 199 ? -2.079 13.066 16.531 1.00 95.38 199 SER A CA 1
ATOM 1542 C C . SER A 1 199 ? -1.827 12.208 17.762 1.00 95.38 199 SER A C 1
ATOM 1544 O O . SER A 1 199 ? -1.748 12.743 18.865 1.00 95.38 199 SER A O 1
ATOM 1546 N N . VAL A 1 200 ? -1.685 10.894 17.585 1.00 95.81 200 VAL A N 1
ATOM 1547 C CA . VAL A 1 200 ? -1.550 9.935 18.691 1.00 95.81 200 VAL A CA 1
ATOM 1548 C C . VAL A 1 200 ? -0.157 9.318 18.655 1.00 95.81 200 VAL A C 1
ATOM 1550 O O . VAL A 1 200 ? 0.190 8.614 17.701 1.00 95.81 200 VAL A O 1
ATOM 1553 N N . SER A 1 201 ? 0.674 9.582 19.667 1.00 96.75 201 SER A N 1
ATOM 1554 C CA . SER A 1 201 ? 2.026 9.008 19.732 1.00 96.75 201 SER A CA 1
ATOM 1555 C C . SER A 1 201 ? 1.988 7.498 19.975 1.00 96.75 201 SER A C 1
ATOM 1557 O O . SER A 1 201 ? 0.965 6.931 20.355 1.00 96.75 201 SER A O 1
ATOM 1559 N N . ALA A 1 202 ? 3.118 6.827 19.751 1.00 95.50 202 ALA A N 1
ATOM 1560 C CA . ALA A 1 202 ? 3.247 5.394 19.996 1.00 95.50 202 ALA A CA 1
ATOM 1561 C C . ALA A 1 202 ? 2.912 5.041 21.458 1.00 95.50 202 ALA A C 1
ATOM 1563 O O . ALA A 1 202 ? 3.534 5.563 22.382 1.00 95.50 202 ALA A O 1
ATOM 1564 N N . GLY A 1 203 ? 1.951 4.140 21.659 1.00 93.31 203 GLY A N 1
ATOM 1565 C CA . GLY A 1 203 ? 1.476 3.709 22.975 1.00 93.31 203 GLY A CA 1
ATOM 1566 C C . GLY A 1 203 ? 0.527 4.683 23.679 1.00 93.31 203 GLY A C 1
ATOM 1567 O O . GLY A 1 203 ? 0.080 4.374 24.781 1.00 93.31 203 GLY A O 1
ATOM 1568 N N . GLU A 1 204 ? 0.216 5.833 23.077 1.00 96.31 204 GLU A N 1
ATOM 1569 C CA . GLU A 1 204 ? -0.716 6.808 23.645 1.00 96.31 204 GLU A CA 1
ATOM 1570 C C . GLU A 1 204 ? -2.163 6.547 23.207 1.00 96.31 204 GLU A C 1
ATOM 1572 O O . GLU A 1 204 ? -2.455 5.739 22.318 1.00 96.31 204 GLU A O 1
ATOM 1577 N N . THR A 1 205 ? -3.084 7.235 23.879 1.00 95.50 205 THR A N 1
ATOM 1578 C CA . THR A 1 205 ? -4.523 7.186 23.625 1.00 95.50 205 THR A CA 1
ATOM 1579 C C . THR A 1 205 ? -5.058 8.602 23.470 1.00 95.50 205 THR A C 1
ATOM 1581 O O . THR A 1 205 ? -4.666 9.493 24.222 1.00 95.50 205 THR A O 1
ATOM 1584 N N . ALA A 1 206 ? -5.951 8.800 22.505 1.00 95.88 206 ALA A N 1
ATOM 1585 C CA . ALA A 1 206 ? -6.750 10.008 22.364 1.00 95.88 206 ALA A CA 1
ATOM 1586 C C . ALA A 1 206 ? -8.231 9.671 22.553 1.00 95.88 206 ALA A C 1
ATOM 1588 O O . ALA A 1 206 ? -8.691 8.618 22.117 1.00 95.88 206 ALA A O 1
ATOM 1589 N N . GLU A 1 207 ? -8.968 10.577 23.184 1.00 96.00 207 GLU A N 1
ATOM 1590 C CA . GLU A 1 207 ? -10.410 10.461 23.389 1.00 96.00 207 GLU A CA 1
ATOM 1591 C C . GLU A 1 207 ? -11.098 11.606 22.652 1.00 96.00 207 GLU A C 1
ATOM 1593 O O . GLU A 1 207 ? -10.798 12.781 22.882 1.00 96.00 207 GLU A O 1
ATOM 1598 N N . LEU A 1 208 ? -11.998 11.258 21.738 1.00 95.62 208 LEU A N 1
ATOM 1599 C CA . LEU A 1 208 ? -12.840 12.208 21.021 1.00 95.62 208 LEU A CA 1
ATOM 1600 C C . LEU A 1 208 ? -14.256 12.053 21.548 1.00 95.62 208 LEU A C 1
ATOM 1602 O O . LEU A 1 208 ? -14.770 10.938 21.585 1.00 95.62 208 LEU A O 1
ATOM 1606 N N . THR A 1 209 ? -14.870 13.144 21.982 1.00 95.94 209 THR A N 1
ATOM 1607 C CA . THR A 1 209 ? -16.141 13.083 22.699 1.00 95.94 209 THR A CA 1
ATOM 1608 C C . THR A 1 209 ? -17.133 14.097 22.173 1.00 95.94 209 THR A C 1
ATOM 1610 O O . THR A 1 209 ? -16.761 15.226 21.845 1.00 95.94 209 THR A O 1
ATOM 1613 N N . TYR A 1 210 ? -18.399 13.706 22.170 1.00 95.69 210 TYR A N 1
ATOM 1614 C CA . TYR A 1 210 ? -19.550 14.574 21.954 1.00 95.69 210 TYR A CA 1
ATOM 1615 C C . TYR A 1 210 ? -20.778 13.965 22.639 1.00 95.69 210 TYR A C 1
ATOM 1617 O O . TYR A 1 210 ? -20.731 12.841 23.135 1.00 95.69 210 TYR A O 1
ATOM 1625 N N . THR A 1 211 ? -21.876 14.704 22.694 1.00 95.31 211 THR A N 1
ATOM 1626 C CA . THR A 1 211 ? -23.140 14.263 23.287 1.00 95.31 211 THR A CA 1
ATOM 1627 C C . THR A 1 211 ? -24.249 14.260 22.247 1.00 95.31 211 THR A C 1
ATOM 1629 O O . THR A 1 211 ? -24.261 15.108 21.355 1.00 95.31 211 THR A O 1
ATOM 1632 N N . VAL A 1 212 ? -25.196 13.338 22.380 1.00 94.19 212 VAL A N 1
ATOM 1633 C CA . VAL A 1 212 ? -26.400 13.248 21.551 1.00 94.19 212 VAL A CA 1
ATOM 1634 C C . VAL A 1 212 ? -27.646 13.230 22.423 1.00 94.19 212 VAL A C 1
ATOM 1636 O O . VAL A 1 212 ? -27.662 12.631 23.499 1.00 94.19 212 VAL A O 1
ATOM 1639 N N . ASP A 1 213 ? -28.704 13.870 21.934 1.00 88.88 213 ASP A N 1
ATOM 1640 C CA . ASP A 1 213 ? -30.005 13.880 22.594 1.00 88.88 213 ASP A CA 1
ATOM 1641 C C . ASP A 1 213 ? -30.894 12.762 22.025 1.00 88.88 213 ASP A C 1
ATOM 1643 O O . ASP A 1 213 ? -31.504 12.904 20.966 1.00 88.88 213 ASP A O 1
ATOM 1647 N N . GLY A 1 214 ? -31.001 11.650 22.757 1.00 82.69 214 GLY A N 1
ATOM 1648 C CA . GLY A 1 214 ? -31.873 10.521 22.413 1.00 82.69 214 GLY A CA 1
ATOM 1649 C C . GLY A 1 214 ? -31.161 9.365 21.706 1.00 82.69 214 GLY A C 1
ATOM 1650 O O . GLY A 1 214 ? -29.940 9.236 21.770 1.00 82.69 214 GLY A O 1
ATOM 1651 N N . ASP A 1 215 ? -31.948 8.494 21.073 1.00 85.56 215 ASP A N 1
ATOM 1652 C CA . ASP A 1 215 ? -31.429 7.342 20.334 1.00 85.56 215 ASP A CA 1
ATOM 1653 C C . ASP A 1 215 ? -30.849 7.802 18.990 1.00 85.56 215 ASP A C 1
ATOM 1655 O O . ASP A 1 215 ? -31.561 8.377 18.163 1.00 85.56 215 ASP A O 1
ATOM 1659 N N . ALA A 1 216 ? -29.563 7.532 18.771 1.00 89.31 216 ALA A N 1
ATOM 1660 C CA . ALA A 1 216 ? -28.854 7.866 17.544 1.00 89.31 216 ALA A CA 1
ATOM 1661 C C . ALA A 1 216 ? -28.248 6.614 16.897 1.00 89.31 216 ALA A C 1
ATOM 1663 O O . ALA A 1 216 ? -27.817 5.680 17.578 1.00 89.31 216 ALA A O 1
ATOM 1664 N N . GLU A 1 217 ? -28.213 6.603 15.568 1.00 91.19 217 GLU A N 1
ATOM 1665 C CA . GLU A 1 217 ? -27.447 5.645 14.779 1.00 91.19 217 GLU A CA 1
ATOM 1666 C C . GLU A 1 217 ? -26.054 6.211 14.513 1.00 91.19 217 GLU A C 1
ATOM 1668 O O . GLU A 1 217 ? -25.899 7.420 14.326 1.00 91.19 217 GLU A O 1
ATOM 1673 N N . PHE A 1 218 ? -25.048 5.333 14.497 1.00 93.06 218 PHE A N 1
ATOM 1674 C CA . PHE A 1 218 ? -23.652 5.739 14.412 1.00 93.06 218 PHE A CA 1
ATOM 1675 C C . PHE A 1 218 ? -22.836 4.865 13.449 1.00 93.06 218 PHE A C 1
ATOM 1677 O O . PHE A 1 218 ? -22.835 3.637 13.574 1.00 93.06 218 PHE A O 1
ATOM 1684 N N . ASP A 1 219 ? -22.026 5.481 12.589 1.00 93.25 219 ASP A N 1
ATOM 1685 C CA . ASP A 1 219 ? -21.033 4.817 11.729 1.00 93.25 219 ASP A CA 1
ATOM 1686 C C . ASP A 1 219 ? -19.698 5.562 11.792 1.00 93.25 219 ASP A C 1
ATOM 1688 O O . ASP A 1 219 ? -19.664 6.777 11.654 1.00 93.25 219 ASP A O 1
ATOM 1692 N N . VAL A 1 220 ? -18.591 4.854 12.023 1.00 93.81 220 VAL A N 1
ATOM 1693 C CA . VAL A 1 220 ? -17.268 5.488 12.133 1.00 93.81 220 VAL A CA 1
ATOM 1694 C C . VAL A 1 220 ? -16.408 5.139 10.928 1.00 93.81 220 VAL A C 1
ATOM 1696 O O . VAL A 1 220 ? -16.205 3.974 10.579 1.00 93.81 220 VAL A O 1
ATOM 1699 N N . GLN A 1 221 ? -15.844 6.171 10.317 1.00 93.81 221 GLN A N 1
ATOM 1700 C CA . GLN A 1 221 ? -14.916 6.075 9.204 1.00 93.81 221 GLN A CA 1
ATOM 1701 C C . GLN A 1 221 ? -13.568 6.639 9.630 1.00 93.81 221 GLN A C 1
ATOM 1703 O O . GLN A 1 221 ? -13.482 7.685 10.269 1.00 93.81 221 GLN A O 1
ATOM 1708 N N . VAL A 1 222 ? -12.495 5.928 9.293 1.00 94.12 222 VAL A N 1
ATOM 1709 C CA . VAL A 1 222 ? -11.138 6.332 9.660 1.00 94.12 222 VAL A CA 1
ATOM 1710 C C . VAL A 1 222 ? -10.253 6.299 8.426 1.00 94.12 222 VAL A C 1
ATOM 1712 O O . VAL A 1 222 ? -9.989 5.235 7.864 1.00 94.12 222 VAL A O 1
ATOM 1715 N N . ASP A 1 223 ? -9.764 7.473 8.052 1.00 93.12 223 ASP A N 1
ATOM 1716 C CA . ASP A 1 223 ? -8.821 7.693 6.966 1.00 93.12 223 ASP A CA 1
ATOM 1717 C C . ASP A 1 223 ? -7.417 8.014 7.512 1.00 93.12 223 ASP A C 1
ATOM 1719 O O . ASP A 1 223 ? -7.170 8.077 8.719 1.00 93.12 223 ASP A O 1
ATOM 1723 N N . GLY A 1 224 ? -6.438 8.160 6.616 1.00 89.19 224 GLY A N 1
ATOM 1724 C CA . GLY A 1 224 ? -5.047 8.478 6.975 1.00 89.19 224 GLY A CA 1
ATOM 1725 C C . GLY A 1 224 ? -4.228 7.292 7.505 1.00 89.19 224 GLY A C 1
ATOM 1726 O O . GLY A 1 224 ? -2.997 7.329 7.465 1.00 89.19 224 GLY A O 1
ATOM 1727 N N . VAL A 1 225 ? -4.882 6.196 7.900 1.00 90.19 225 VAL A N 1
ATOM 1728 C CA . VAL A 1 225 ? -4.249 4.932 8.303 1.00 90.19 225 VAL A CA 1
ATOM 1729 C C . VAL A 1 225 ? -4.635 3.827 7.323 1.00 90.19 225 VAL A C 1
ATOM 1731 O O . VAL A 1 225 ? -5.785 3.687 6.924 1.00 90.19 225 VAL A O 1
ATOM 1734 N N . GLU A 1 226 ? -3.664 3.013 6.904 1.00 87.81 226 GLU A N 1
ATOM 1735 C CA . GLU A 1 226 ? -3.952 1.889 6.010 1.00 87.81 226 GLU A CA 1
ATOM 1736 C C . GLU A 1 226 ? -4.863 0.862 6.700 1.00 87.81 226 GLU A C 1
ATOM 1738 O O . GLU A 1 226 ? -4.609 0.494 7.844 1.00 87.81 226 GLU A O 1
ATOM 1743 N N . ALA A 1 227 ? -5.877 0.344 5.998 1.00 86.12 227 ALA A N 1
ATOM 1744 C CA . ALA A 1 227 ? -6.894 -0.537 6.581 1.00 86.12 227 ALA A CA 1
ATOM 1745 C C . ALA A 1 227 ? -6.310 -1.759 7.321 1.00 86.12 227 ALA A C 1
ATOM 1747 O O . ALA A 1 227 ? -6.796 -2.136 8.380 1.00 86.12 227 ALA A O 1
ATOM 1748 N N . GLU A 1 228 ? -5.217 -2.361 6.836 1.00 86.31 228 GLU A N 1
ATOM 1749 C CA . GLU A 1 228 ? -4.568 -3.494 7.519 1.00 86.31 228 GLU A CA 1
ATOM 1750 C C . GLU A 1 228 ? -3.714 -3.092 8.745 1.00 86.31 228 GLU A C 1
ATOM 1752 O O . GLU A 1 228 ? -3.038 -3.938 9.351 1.00 86.31 228 GLU A O 1
ATOM 1757 N N . LYS A 1 229 ? -3.682 -1.800 9.081 1.00 89.62 229 LYS A N 1
ATOM 1758 C CA . LYS A 1 229 ? -3.108 -1.216 10.303 1.00 89.62 229 LYS A CA 1
ATOM 1759 C C . LYS A 1 229 ? -4.161 -0.591 11.219 1.00 89.62 229 LYS A C 1
ATOM 1761 O O . LYS A 1 229 ? -3.799 -0.063 12.266 1.00 89.62 229 LYS A O 1
ATOM 1766 N N . LEU A 1 230 ? -5.431 -0.672 10.849 1.00 91.31 230 LEU A N 1
ATOM 1767 C CA . LEU A 1 230 ? -6.547 -0.131 11.601 1.00 91.31 230 LEU A CA 1
ATOM 1768 C C . LEU A 1 230 ? -7.397 -1.279 12.156 1.00 91.31 230 LEU A C 1
ATOM 1770 O O . LEU A 1 230 ? -7.551 -2.324 11.523 1.00 91.31 230 LEU A O 1
ATOM 1774 N N . THR A 1 231 ? -7.934 -1.094 13.356 1.00 89.69 231 THR A N 1
ATOM 1775 C CA . THR A 1 231 ? -8.935 -1.985 13.951 1.00 89.69 231 THR A CA 1
ATOM 1776 C C . THR A 1 231 ? -10.085 -1.123 14.442 1.00 89.69 231 THR A C 1
ATOM 1778 O O . THR A 1 231 ? -9.899 -0.351 15.374 1.00 89.69 231 THR A O 1
ATOM 1781 N N . VAL A 1 232 ? -11.247 -1.234 13.809 1.00 87.00 232 VAL A N 1
ATOM 1782 C CA . VAL A 1 232 ? -12.454 -0.510 14.224 1.00 87.00 232 VAL A CA 1
ATOM 1783 C C . VAL A 1 232 ? -13.355 -1.474 14.980 1.00 87.00 232 VAL A C 1
ATOM 1785 O O . VAL A 1 232 ? -13.581 -2.594 14.513 1.00 87.00 232 VAL A O 1
ATOM 1788 N N . GLN A 1 233 ? -13.812 -1.047 16.150 1.00 80.00 233 GLN A N 1
ATOM 1789 C CA . GLN A 1 233 ? -14.743 -1.764 17.009 1.00 80.00 233 GLN A CA 1
ATOM 1790 C C . GLN A 1 233 ? -15.968 -0.873 17.197 1.00 80.00 233 GLN A C 1
ATOM 1792 O O . GLN A 1 233 ? -15.840 0.246 17.699 1.00 80.00 233 GLN A O 1
ATOM 1797 N N . ASN A 1 234 ? -17.109 -1.372 16.726 1.00 60.91 234 ASN A N 1
ATOM 1798 C CA . ASN A 1 234 ? -18.411 -0.716 16.804 1.00 60.91 234 ASN A CA 1
ATOM 1799 C C . ASN A 1 234 ? -19.249 -1.335 17.911 1.00 60.91 234 ASN A C 1
ATOM 1801 O O . ASN A 1 234 ? -19.143 -2.575 18.074 1.00 60.91 234 ASN A O 1
#

Foldseek 3Di:
DWEEEQNHTQDPDLVQALLQQLQQQDQLVVLPFDDPPRGHHTDDPDDDYDYHYDPDFAAPDPVRNHGHNDPVVSVVSNVVVVVVSNVSSVVVVVVVVLVVLVVVLVVCVVVVQVVQVVVCVVVVHDRDDCVCVSLLVSQAWEWEWDADPQKIKTKTFGSHQFKAWKWKWKKKQFDWADWDDPWDWDDDPRIIIIIDGDTAGHGGMDITMTGGDDDMDIDMDIPRDDPSRYHYHD

Organism: NCBI:txid1776492